Protein AF-A0AA49III0-F1 (afdb_monomer_lite)

Sequence (365 aa):
MRKRSGMINEKEWKKSFKNINGRLPNENEYREAISNGLLREPNQPNSDKKTIIIVGAILGGLLVVIIAILLTIFFYPKPAEPQSSFNSNSTQSSISSIETDSKKDSLFTWSNLNLNEQIALIAQAYAGLNPQTTILSADKISMTANGNKGVNDGFIQWYDQNHKLHKLNVLISDENVNYDYLSSAGQAEKKSTKISKMISNYYETDSMKEETETVTSKMVTPADLLTSDPIGFVQNNIVGKGFIRQIKSYDGMNPDRAMKNGGPQNLIHDGVEYYYFTDNNSVKLTGLGTYVSSAKHSYRITDRSITIDGVGYQKTTLAEIPYKIENGEVFFEDESINYEAHTYIYSFREDSKAKDYIDSKKESN

Foldseek 3Di:
DDDPDDQDEPVVVQVVCCVVVVDGDDPVSVVVCVVVVNYDDDDDDDPPPVVVVVVVVVVVVVVVVVVVVVCCVVVDDDDDDDDPDDDDDDDDDDDDDDDDDLVVVLVVVLVPDDLLLNVLLLQVVVCVVPVPDCLQVFLAKEWDAPPPCRQQWTWIWGAHPLLAIFIWTWHHDDQKIWIFGQPPVRDTDIDIDGSSVSCVVQPVDPVSVVSSVVSSVRYDYPLCRLVVRLQSNVLVVQAQFKKKKAWCDKQNHGPVVCCVVPHDVCRGQARIKMWHRHHSFWIWMWGHDQPIAIEIWGWGDDQFWIWTWDDDPDTDTPDTWGWDADPSDIDTDWDWDQDPNMITTMDMDTDRCSVVVNVSGHHDD

Secondary structure (DSSP, 8-state):
----PPPPPHHHHHHHHHHHHSS---HHHHHHHHHTTSSPPPPPP--HHHHHHHHHHHHHHHHHHHHHHHHHHHHSPPPPP--------------------HHHHHHHHHHHS-HHHHHHHHHHHHHHH-TT--GGG-S-EEEEESTT-GGGEEEEEEE-TTSPEEEEEEEEETTEEEEEEE-TTS-EEEEEEEHHHHHHHHTSSHHHHHHHHHHHTTB--HHHHHHH-HHHHHHHHHTT-EEEEEEEEETTB-HHHHHHTTS-TTHHHHTEEEEEE-SSSEEEEEESSTTPPBEEEEEEE-SSEEEEEPSSSS--EEEEEEEEEETTEEEEPPEEEEETTEEEEEEEEE-TTHHHHHHTSPBP-

Radius of gyration: 31.74 Å; chains: 1; bounding box: 76×72×80 Å

pLDDT: mean 80.47, std 19.12, range [26.67, 98.25]

Structure (mmCIF, N/CA/C/O backbone):
data_AF-A0AA49III0-F1
#
_entry.id   AF-A0AA49III0-F1
#
loop_
_atom_site.group_PDB
_atom_site.id
_atom_site.type_symbol
_atom_site.label_atom_id
_atom_site.label_alt_id
_atom_site.label_comp_id
_atom_site.label_asym_id
_atom_site.label_entity_id
_atom_site.label_seq_id
_atom_site.pdbx_PDB_ins_code
_atom_site.Cartn_x
_atom_site.Cartn_y
_atom_site.Cartn_z
_atom_site.occupancy
_atom_site.B_iso_or_equiv
_atom_site.auth_seq_id
_atom_site.auth_comp_id
_atom_site.auth_asym_id
_atom_site.auth_atom_id
_atom_site.pdbx_PDB_model_num
ATOM 1 N N . MET A 1 1 ? 39.597 -32.958 -37.156 1.00 33.94 1 MET A N 1
ATOM 2 C CA . MET A 1 1 ? 38.531 -33.821 -37.718 1.00 33.94 1 MET A CA 1
ATOM 3 C C . MET A 1 1 ? 37.721 -34.439 -36.580 1.00 33.94 1 MET A C 1
ATOM 5 O O . MET A 1 1 ? 38.175 -35.402 -35.979 1.00 33.94 1 MET A O 1
ATOM 9 N N . ARG A 1 2 ? 36.550 -33.882 -36.240 1.00 32.91 2 ARG A N 1
ATOM 10 C CA . ARG A 1 2 ? 35.565 -34.552 -35.370 1.00 32.91 2 ARG A CA 1
ATOM 11 C C . ARG A 1 2 ? 34.513 -35.196 -36.275 1.00 32.91 2 ARG A C 1
ATOM 13 O O . ARG A 1 2 ? 33.913 -34.503 -37.093 1.00 32.91 2 ARG A O 1
ATOM 20 N N . LYS A 1 3 ? 34.363 -36.522 -36.180 1.00 34.47 3 LYS A N 1
ATOM 21 C CA . LYS A 1 3 ? 33.364 -37.315 -36.914 1.00 34.47 3 LYS A CA 1
ATOM 22 C C . LYS A 1 3 ? 31.969 -36.722 -36.672 1.00 34.47 3 LYS A C 1
ATOM 24 O O . LYS A 1 3 ? 31.551 -36.619 -35.524 1.00 34.47 3 LYS A O 1
ATOM 29 N N . ARG A 1 4 ? 31.246 -36.372 -37.743 1.00 40.50 4 ARG A N 1
ATOM 30 C CA . ARG A 1 4 ? 29.786 -36.204 -37.692 1.00 40.50 4 ARG A CA 1
ATOM 31 C C . ARG A 1 4 ? 29.199 -37.576 -37.363 1.00 40.50 4 ARG A C 1
ATOM 33 O O . ARG A 1 4 ? 29.227 -38.462 -38.212 1.00 40.50 4 ARG A O 1
ATOM 40 N N . SER A 1 5 ? 28.756 -37.768 -36.123 1.00 50.03 5 SER A N 1
ATOM 41 C CA . SER A 1 5 ? 27.952 -38.935 -35.764 1.00 50.03 5 SER A CA 1
ATOM 42 C C . SER A 1 5 ? 26.628 -38.825 -36.517 1.00 50.03 5 SER A C 1
ATOM 44 O O . SER A 1 5 ? 25.985 -37.776 -36.474 1.00 50.03 5 SER A O 1
ATOM 46 N N . GLY A 1 6 ? 26.271 -39.850 -37.290 1.00 52.97 6 GLY A N 1
ATOM 47 C CA . GLY A 1 6 ? 25.013 -39.873 -38.032 1.00 52.97 6 GLY A CA 1
ATOM 48 C C . GLY A 1 6 ? 23.833 -39.850 -37.064 1.00 52.97 6 GLY A C 1
ATOM 49 O O . GLY A 1 6 ? 23.833 -40.599 -36.091 1.00 52.97 6 GLY A O 1
ATOM 50 N N . MET A 1 7 ? 22.847 -38.987 -37.320 1.00 61.69 7 MET A N 1
ATOM 51 C CA . MET A 1 7 ? 21.564 -38.999 -36.606 1.00 61.69 7 MET A CA 1
ATOM 52 C C . MET A 1 7 ? 20.927 -40.387 -36.739 1.00 61.69 7 MET A C 1
ATOM 54 O O . MET A 1 7 ? 20.757 -40.876 -37.857 1.00 61.69 7 MET A O 1
ATOM 58 N N . ILE A 1 8 ? 20.576 -41.008 -35.613 1.00 70.62 8 ILE A N 1
ATOM 59 C CA . ILE A 1 8 ? 19.944 -42.334 -35.568 1.00 70.62 8 ILE A CA 1
ATOM 60 C C . ILE A 1 8 ? 18.437 -42.142 -35.368 1.00 70.62 8 ILE A C 1
ATOM 62 O O . ILE A 1 8 ? 17.997 -41.192 -34.723 1.00 70.62 8 ILE A O 1
ATOM 66 N N . ASN A 1 9 ? 17.618 -43.032 -35.929 1.00 77.75 9 ASN A N 1
ATOM 67 C CA . ASN A 1 9 ? 16.178 -43.020 -35.686 1.00 77.75 9 ASN A CA 1
ATOM 68 C C . ASN A 1 9 ? 15.881 -43.307 -34.199 1.00 77.75 9 ASN A C 1
ATOM 70 O O . ASN A 1 9 ? 16.468 -44.216 -33.615 1.00 77.75 9 ASN A O 1
ATOM 74 N N . GLU A 1 10 ? 14.925 -42.595 -33.595 1.00 78.25 10 GLU A N 1
ATOM 75 C CA . GLU A 1 10 ? 14.509 -42.769 -32.193 1.00 78.25 10 GLU A CA 1
ATOM 76 C C . GLU A 1 10 ? 14.269 -44.238 -31.801 1.00 78.25 10 GLU A C 1
ATOM 78 O O . GLU A 1 10 ? 14.705 -44.697 -30.742 1.00 78.25 10 GLU A O 1
ATOM 83 N N . LYS A 1 11 ? 13.617 -45.009 -32.678 1.00 80.62 11 LYS A N 1
ATOM 84 C CA . LYS A 1 11 ? 13.309 -46.425 -32.446 1.00 80.62 11 LYS A CA 1
ATOM 85 C C . LYS A 1 11 ? 14.568 -47.292 -32.429 1.00 80.62 11 LYS A C 1
ATOM 87 O O . LYS A 1 11 ? 14.664 -48.227 -31.633 1.00 80.62 11 LYS A O 1
ATOM 92 N N . GLU A 1 12 ? 15.533 -46.984 -33.289 1.00 80.19 12 GLU A N 1
ATOM 93 C CA . GLU A 1 12 ? 16.820 -47.682 -33.351 1.00 80.19 12 GLU A CA 1
ATOM 94 C C . GLU A 1 12 ? 17.706 -47.308 -32.165 1.00 80.19 12 GLU A C 1
ATOM 96 O O . GLU A 1 12 ? 18.301 -48.187 -31.543 1.00 80.19 12 GLU A O 1
ATOM 101 N N . TRP A 1 13 ? 17.720 -46.031 -31.781 1.00 85.31 13 TRP A N 1
ATOM 102 C CA . TRP A 1 13 ? 18.442 -45.561 -30.605 1.00 85.31 13 TRP A CA 1
ATOM 103 C C . TRP A 1 13 ? 17.905 -46.200 -29.319 1.00 85.31 13 TRP A C 1
ATOM 105 O O . TRP A 1 13 ? 18.687 -46.754 -28.550 1.00 85.31 13 TRP A O 1
ATOM 115 N N . LYS A 1 14 ? 16.578 -46.247 -29.121 1.00 83.12 14 LYS A N 1
ATOM 116 C CA . LYS A 1 14 ? 15.953 -46.923 -27.964 1.00 83.12 14 LYS A CA 1
ATOM 117 C C . LYS A 1 14 ? 16.289 -48.416 -27.909 1.00 83.12 14 LYS A C 1
ATOM 119 O O . LYS A 1 14 ? 16.507 -48.959 -26.824 1.00 83.12 14 LYS A O 1
ATOM 124 N N . LYS A 1 15 ? 16.355 -49.088 -29.064 1.00 84.50 15 LYS A N 1
ATOM 125 C CA . LYS A 1 15 ? 16.730 -50.508 -29.154 1.00 84.50 15 LYS A CA 1
ATOM 126 C C . LYS A 1 15 ? 18.202 -50.727 -28.788 1.00 84.50 15 LYS A C 1
ATOM 128 O O . LYS A 1 15 ? 18.495 -51.615 -27.991 1.00 84.50 15 LYS A O 1
ATOM 133 N N . SER A 1 16 ? 19.104 -49.898 -29.311 1.00 81.44 16 SER A N 1
ATOM 134 C CA . SER A 1 16 ? 20.534 -49.936 -28.980 1.00 81.44 16 SER A CA 1
ATOM 135 C C . SER A 1 16 ? 20.789 -49.614 -27.508 1.00 81.44 16 SER A C 1
ATOM 137 O O . SER A 1 16 ? 21.527 -50.336 -26.843 1.00 81.44 16 SER A O 1
ATOM 139 N N . PHE A 1 17 ? 20.109 -48.600 -26.965 1.00 85.94 17 PHE A N 1
ATOM 140 C CA . PHE A 1 17 ? 20.186 -48.238 -25.552 1.00 85.94 17 PHE A CA 1
ATOM 141 C C . PHE A 1 17 ? 19.761 -49.406 -24.654 1.00 85.94 17 PHE A C 1
ATOM 143 O O . PHE A 1 17 ? 20.459 -49.731 -23.697 1.00 85.94 17 PHE A O 1
ATOM 150 N N . LYS A 1 18 ? 18.662 -50.094 -24.996 1.00 85.06 18 LYS A N 1
ATOM 151 C CA . LYS A 1 18 ? 18.199 -51.274 -24.254 1.00 85.06 18 LYS A CA 1
ATOM 152 C C . LYS A 1 18 ? 19.171 -52.449 -24.337 1.00 85.06 18 LYS A C 1
ATOM 154 O O . LYS A 1 18 ? 19.364 -53.126 -23.333 1.00 85.06 18 LYS A O 1
ATOM 159 N N . ASN A 1 19 ? 19.789 -52.684 -25.494 1.00 85.62 19 ASN A N 1
ATOM 160 C CA . ASN A 1 19 ? 20.785 -53.747 -25.644 1.00 85.62 19 ASN A CA 1
ATOM 161 C C . ASN A 1 19 ? 22.039 -53.507 -24.793 1.00 85.62 19 ASN A C 1
ATOM 163 O O . ASN A 1 19 ? 22.615 -54.468 -24.298 1.00 85.62 19 ASN A O 1
ATOM 167 N N . ILE A 1 20 ? 22.455 -52.249 -24.625 1.00 82.06 20 ILE A N 1
ATOM 168 C CA . ILE A 1 20 ? 23.656 -51.898 -23.853 1.00 82.06 20 ILE A CA 1
ATOM 169 C C . ILE A 1 20 ? 23.346 -51.839 -22.353 1.00 82.06 20 ILE A C 1
ATOM 171 O O . ILE A 1 20 ? 24.095 -52.374 -21.545 1.00 82.06 20 ILE A O 1
ATOM 175 N N . ASN A 1 21 ? 22.231 -51.208 -21.980 1.00 80.62 21 ASN A N 1
ATOM 176 C CA . ASN A 1 21 ? 21.935 -50.859 -20.589 1.00 80.62 21 ASN A CA 1
ATOM 177 C C . ASN A 1 21 ? 20.914 -51.793 -19.916 1.00 80.62 21 ASN A C 1
ATOM 179 O O . ASN A 1 21 ? 20.549 -51.571 -18.765 1.00 80.62 21 ASN A O 1
ATOM 183 N N . GLY A 1 22 ? 20.379 -52.791 -20.628 1.00 81.06 22 GLY A N 1
ATOM 184 C CA . GLY A 1 22 ? 19.381 -53.739 -20.110 1.00 81.06 22 GLY A CA 1
ATOM 185 C C . GLY A 1 22 ? 17.997 -53.137 -19.821 1.00 81.06 22 GLY A C 1
ATOM 186 O O . GLY A 1 22 ? 17.073 -53.859 -19.449 1.00 81.06 22 GLY A O 1
ATOM 187 N N . ARG A 1 23 ? 17.818 -51.826 -20.021 1.00 88.69 23 ARG A N 1
ATOM 188 C CA . ARG A 1 23 ? 16.580 -51.086 -19.743 1.00 88.69 23 ARG A CA 1
ATOM 189 C C . ARG A 1 23 ? 16.281 -50.044 -20.811 1.00 88.69 23 ARG A C 1
ATOM 191 O O . ARG A 1 23 ? 17.149 -49.662 -21.590 1.00 88.69 23 ARG A O 1
ATOM 198 N N . LEU A 1 24 ? 15.040 -49.566 -20.832 1.00 82.94 24 LEU A N 1
ATOM 199 C CA . LEU A 1 24 ? 14.670 -48.422 -21.660 1.00 82.94 24 LEU A CA 1
ATOM 200 C C . LEU A 1 24 ? 15.283 -47.120 -21.094 1.00 82.94 24 LEU A C 1
ATOM 202 O O . LEU A 1 24 ? 15.483 -47.022 -19.876 1.00 82.94 24 LEU A O 1
ATOM 206 N N . PRO A 1 25 ? 15.602 -46.143 -21.962 1.00 81.31 25 PRO A N 1
ATOM 207 C CA . PRO A 1 25 ? 16.090 -44.833 -21.540 1.00 81.31 25 PRO A CA 1
ATOM 208 C C . PRO A 1 25 ? 14.992 -44.041 -20.821 1.00 81.31 25 PRO A C 1
ATOM 210 O O . PRO A 1 25 ? 13.812 -44.166 -21.161 1.00 81.31 25 PRO A O 1
ATOM 213 N N . ASN A 1 26 ? 15.383 -43.234 -19.836 1.00 83.75 26 ASN A N 1
ATOM 214 C CA . ASN A 1 26 ? 14.493 -42.304 -19.142 1.00 83.75 26 ASN A CA 1
ATOM 215 C C . ASN A 1 26 ? 14.435 -40.932 -19.849 1.00 83.75 26 ASN A C 1
ATOM 217 O O . ASN A 1 26 ? 15.149 -40.678 -20.817 1.00 83.75 26 ASN A O 1
ATOM 221 N N . GLU A 1 27 ? 13.569 -40.045 -19.359 1.00 76.62 27 GLU A N 1
ATOM 222 C CA . GLU A 1 27 ? 13.317 -38.724 -19.954 1.00 76.62 27 GLU A CA 1
ATOM 223 C C . GLU A 1 27 ? 14.567 -37.823 -19.985 1.00 76.62 27 GLU A C 1
ATOM 225 O O . GLU A 1 27 ? 14.785 -37.094 -20.952 1.00 76.62 27 GLU A O 1
ATOM 230 N N . ASN A 1 28 ? 15.430 -37.904 -18.969 1.00 76.50 28 ASN A N 1
ATOM 231 C CA . ASN A 1 28 ? 16.656 -37.105 -18.912 1.00 76.50 28 ASN A CA 1
ATOM 232 C C . ASN A 1 28 ? 17.689 -37.601 -19.934 1.00 76.50 28 ASN A C 1
ATOM 234 O O . ASN A 1 28 ? 18.278 -36.798 -20.650 1.00 76.50 28 ASN A O 1
ATOM 238 N N . GLU A 1 29 ? 17.839 -38.919 -20.070 1.00 81.88 29 GLU A N 1
ATOM 239 C CA . GLU A 1 29 ? 18.719 -39.554 -21.064 1.00 81.88 29 GLU A CA 1
ATOM 240 C C . GLU A 1 29 ? 18.238 -39.297 -22.498 1.00 81.88 29 GLU A C 1
ATOM 242 O O . GLU A 1 29 ? 19.036 -39.180 -23.428 1.00 81.88 29 GLU A O 1
ATOM 247 N N . TYR A 1 30 ? 16.922 -39.171 -22.681 1.00 76.25 30 TYR A N 1
ATOM 248 C CA . TYR A 1 30 ? 16.319 -38.781 -23.950 1.00 76.25 30 TYR A CA 1
ATOM 249 C C . TYR A 1 30 ? 16.647 -37.326 -24.317 1.00 76.25 30 TYR A C 1
ATOM 251 O O . TYR A 1 30 ? 17.066 -37.044 -25.441 1.00 76.25 30 TYR A O 1
ATOM 259 N N . ARG A 1 31 ? 16.524 -36.403 -23.356 1.00 75.44 31 ARG A N 1
ATOM 260 C CA . ARG A 1 31 ? 16.863 -34.980 -23.536 1.00 75.44 31 ARG A CA 1
ATOM 261 C C . ARG A 1 31 ? 18.348 -34.767 -23.785 1.00 75.44 31 ARG A C 1
ATOM 263 O O . ARG A 1 31 ? 18.716 -33.978 -24.651 1.00 75.44 31 ARG A O 1
ATOM 270 N N . GLU A 1 32 ? 19.196 -35.513 -23.089 1.00 78.44 32 GLU A N 1
ATOM 271 C CA . GLU A 1 32 ? 20.640 -35.492 -23.304 1.00 78.44 32 GLU A CA 1
ATOM 272 C C . GLU A 1 32 ? 21.005 -35.994 -24.712 1.00 78.44 32 GLU A C 1
ATOM 274 O O . GLU A 1 32 ? 21.844 -35.398 -25.388 1.00 78.44 32 GLU A O 1
ATOM 279 N N . ALA A 1 33 ? 20.320 -37.025 -25.218 1.00 77.69 33 ALA A N 1
ATOM 280 C CA . ALA A 1 33 ? 20.516 -37.509 -26.584 1.00 77.69 33 ALA A CA 1
ATOM 281 C C . ALA A 1 33 ? 20.090 -36.487 -27.656 1.00 77.69 33 ALA A C 1
ATOM 283 O O . ALA A 1 33 ? 20.753 -36.379 -28.690 1.00 77.69 33 ALA A O 1
ATOM 284 N N . ILE A 1 34 ? 19.034 -35.705 -27.411 1.00 75.19 34 ILE A N 1
ATOM 285 C CA . ILE A 1 34 ? 18.638 -34.590 -28.286 1.00 75.19 34 ILE A CA 1
ATOM 286 C C . ILE A 1 34 ? 19.679 -33.460 -28.220 1.00 75.19 34 ILE A C 1
ATOM 288 O O . ILE A 1 34 ? 20.156 -33.012 -29.261 1.00 75.19 34 ILE A O 1
ATOM 292 N N . SER A 1 35 ? 20.108 -33.059 -27.017 1.00 75.00 35 SER A N 1
ATOM 293 C CA . SER A 1 35 ? 21.123 -32.009 -26.815 1.00 75.00 35 SER A CA 1
ATOM 294 C C . SER A 1 35 ? 22.470 -32.351 -27.459 1.00 75.00 35 SER A C 1
ATOM 296 O O . SER A 1 35 ? 23.163 -31.472 -27.967 1.00 75.00 35 SER A O 1
ATOM 298 N N . ASN A 1 36 ? 22.837 -33.634 -27.470 1.00 75.81 36 ASN A N 1
ATOM 299 C CA . ASN A 1 36 ? 24.063 -34.127 -28.095 1.00 75.81 36 ASN A CA 1
ATOM 300 C C . ASN A 1 36 ? 23.924 -34.359 -29.613 1.00 75.81 36 ASN A C 1
ATOM 302 O O . ASN A 1 36 ? 24.860 -34.845 -30.251 1.00 75.81 36 ASN A O 1
ATOM 306 N N . GLY A 1 37 ? 22.769 -34.030 -30.204 1.00 73.69 37 GLY A N 1
ATOM 307 C CA . GLY A 1 37 ? 22.505 -34.161 -31.638 1.00 73.69 37 GLY A CA 1
ATOM 308 C C . GLY A 1 37 ? 22.371 -35.605 -32.130 1.00 73.69 37 GLY A C 1
ATOM 309 O O . GLY A 1 37 ? 22.506 -35.856 -33.329 1.00 73.69 37 GLY A O 1
ATOM 310 N N . LEU A 1 38 ? 22.129 -36.563 -31.227 1.00 77.50 38 LEU A N 1
ATOM 311 C CA . LEU A 1 38 ? 21.938 -37.980 -31.564 1.00 77.50 38 LEU A CA 1
ATOM 312 C C . LEU A 1 38 ? 20.519 -38.261 -32.088 1.00 77.50 38 LEU A C 1
ATOM 314 O O . LEU A 1 38 ? 20.348 -39.180 -32.891 1.00 77.50 38 LEU A O 1
ATOM 318 N N . LEU A 1 39 ? 19.529 -37.464 -31.662 1.00 73.00 39 LEU A N 1
ATOM 319 C CA . LEU A 1 39 ? 18.105 -37.573 -32.007 1.00 73.00 39 LEU A CA 1
ATOM 320 C C . LEU A 1 39 ? 17.523 -36.223 -32.461 1.00 73.00 39 LEU A C 1
ATOM 322 O O . LEU A 1 39 ? 18.040 -35.169 -32.102 1.00 73.00 39 LEU A O 1
ATOM 326 N N . ARG A 1 40 ? 16.425 -36.255 -33.230 1.00 67.69 40 ARG A N 1
ATOM 327 C CA . ARG A 1 40 ? 15.616 -35.067 -33.570 1.00 67.69 40 ARG A CA 1
ATOM 328 C C . ARG A 1 40 ? 14.422 -34.943 -32.625 1.00 67.69 40 ARG A C 1
ATOM 330 O O . ARG A 1 40 ? 13.874 -35.962 -32.209 1.00 67.69 40 ARG A O 1
ATOM 337 N N . GLU A 1 41 ? 13.990 -33.714 -32.347 1.00 56.88 41 GLU A N 1
ATOM 338 C CA . GLU A 1 41 ? 12.727 -33.471 -31.643 1.00 56.88 41 GLU A CA 1
ATOM 339 C C . GLU A 1 41 ? 11.545 -34.062 -32.435 1.00 56.88 41 GLU A C 1
ATOM 341 O O . GLU A 1 41 ? 11.494 -33.921 -33.664 1.00 56.88 41 GLU A O 1
ATOM 346 N N . PRO A 1 42 ? 10.603 -34.761 -31.774 1.00 53.75 42 PRO A N 1
ATOM 347 C CA . PRO A 1 42 ? 9.434 -35.297 -32.452 1.00 53.75 42 PRO A CA 1
ATOM 348 C C . PRO A 1 42 ? 8.506 -34.162 -32.901 1.00 53.75 42 PRO A C 1
ATOM 350 O O . PRO A 1 42 ? 8.112 -33.312 -32.105 1.00 53.75 42 PRO A O 1
ATOM 353 N N . ASN A 1 43 ? 8.105 -34.187 -34.176 1.00 43.38 43 ASN A N 1
ATOM 354 C CA . ASN A 1 43 ? 7.048 -33.320 -34.695 1.00 43.38 43 ASN A CA 1
ATOM 355 C C . ASN A 1 43 ? 5.741 -33.588 -33.928 1.00 43.38 43 ASN A C 1
ATOM 357 O O . ASN A 1 43 ? 5.238 -34.713 -33.910 1.00 43.38 43 ASN A O 1
ATOM 361 N N . GLN A 1 44 ? 5.203 -32.551 -33.294 1.00 38.59 44 GLN A N 1
ATOM 362 C CA . GLN A 1 44 ? 4.017 -32.601 -32.442 1.00 38.59 44 GLN A CA 1
ATOM 363 C C . GLN A 1 44 ? 2.753 -32.931 -33.275 1.00 38.59 44 GLN A C 1
ATOM 365 O O . GLN A 1 44 ? 2.471 -32.220 -34.241 1.00 38.59 44 GLN A O 1
ATOM 370 N N . PRO A 1 45 ? 1.976 -33.989 -32.958 1.00 34.09 45 PRO A N 1
ATOM 371 C CA . PRO A 1 45 ? 0.742 -34.302 -33.678 1.00 34.09 45 PRO A CA 1
ATOM 372 C C . PRO A 1 45 ? -0.465 -33.521 -33.120 1.00 34.09 45 PRO A C 1
ATOM 374 O O . PRO A 1 45 ? -0.633 -33.413 -31.905 1.00 34.09 45 PRO A O 1
ATOM 377 N N . ASN A 1 46 ? -1.306 -33.013 -34.033 1.00 38.94 46 ASN A N 1
ATOM 378 C CA . ASN A 1 46 ? -2.516 -32.199 -33.813 1.00 38.94 46 ASN A CA 1
ATOM 379 C C . ASN A 1 46 ? -3.364 -32.597 -32.587 1.00 38.94 46 ASN A C 1
ATOM 381 O O . ASN A 1 46 ? -3.848 -33.726 -32.474 1.00 38.94 46 ASN A O 1
ATOM 385 N N . SER A 1 47 ? -3.611 -31.618 -31.713 1.00 41.69 47 SER A N 1
ATOM 386 C CA . SER A 1 47 ? -4.285 -31.726 -30.412 1.00 41.69 47 SER A CA 1
ATOM 387 C C . SER A 1 47 ? -5.799 -31.451 -30.441 1.00 41.69 47 SER A C 1
ATOM 389 O O . SER A 1 47 ? -6.419 -31.307 -29.387 1.00 41.69 47 SER A O 1
ATOM 391 N N . ASP A 1 48 ? -6.440 -31.433 -31.610 1.00 45.97 48 ASP A N 1
ATOM 392 C CA . ASP A 1 48 ? -7.798 -30.880 -31.723 1.00 45.97 48 ASP A CA 1
ATOM 393 C C . ASP A 1 48 ? -8.904 -31.741 -31.085 1.00 45.97 48 ASP A C 1
ATOM 395 O O . ASP A 1 48 ? -9.901 -31.211 -30.605 1.00 45.97 48 ASP A O 1
ATOM 399 N N . LYS A 1 49 ? -8.759 -33.070 -30.985 1.00 42.09 49 LYS A N 1
ATOM 400 C CA . LYS A 1 49 ? -9.870 -33.927 -30.507 1.00 42.09 49 LYS A CA 1
ATOM 401 C C . LYS A 1 49 ? -9.988 -34.069 -28.983 1.00 42.09 49 LYS A C 1
ATOM 403 O O . LYS A 1 49 ? -11.086 -34.322 -28.497 1.00 42.09 49 LYS A O 1
ATOM 408 N N . LYS A 1 50 ? -8.904 -33.900 -28.212 1.00 39.94 50 LYS A N 1
ATOM 409 C CA . LYS A 1 50 ? -8.961 -33.958 -26.731 1.00 39.94 50 LYS A CA 1
ATOM 410 C C . LYS A 1 50 ? -9.340 -32.611 -26.109 1.00 39.94 50 LYS A C 1
ATOM 412 O O . LYS A 1 50 ? -10.045 -32.593 -25.104 1.00 39.94 50 LYS A O 1
ATOM 417 N N . THR A 1 51 ? -8.953 -31.503 -26.738 1.00 42.28 51 THR A N 1
ATOM 418 C CA . THR A 1 51 ? -9.281 -30.145 -26.279 1.00 42.28 51 THR A CA 1
ATOM 419 C C . THR A 1 51 ? -10.782 -29.858 -26.383 1.00 42.28 51 THR A C 1
ATOM 421 O O . THR A 1 51 ? -11.353 -29.291 -25.459 1.00 42.28 51 THR A O 1
ATOM 424 N N . ILE A 1 52 ? -11.463 -30.345 -27.430 1.00 46.50 52 ILE A N 1
ATOM 425 C CA . ILE A 1 52 ? -12.915 -30.140 -27.607 1.00 46.50 52 ILE A CA 1
ATOM 426 C C . ILE A 1 52 ? -13.740 -30.837 -26.505 1.00 46.50 52 ILE A C 1
ATOM 428 O O . ILE A 1 52 ? -14.725 -30.276 -26.029 1.00 46.50 52 ILE A O 1
ATOM 432 N N . ILE A 1 53 ? -13.321 -32.018 -26.035 1.00 46.22 53 ILE A N 1
ATOM 433 C CA . ILE A 1 53 ? -14.035 -32.754 -24.973 1.00 46.22 53 ILE A CA 1
ATOM 434 C C . ILE A 1 53 ? -13.847 -32.075 -23.605 1.00 46.22 53 ILE A C 1
ATOM 436 O O . ILE A 1 53 ? -14.796 -31.975 -22.829 1.00 46.22 53 ILE A O 1
ATOM 440 N N . ILE A 1 54 ? -12.646 -31.561 -23.319 1.00 50.38 54 ILE A N 1
ATOM 441 C CA . ILE A 1 54 ? -12.343 -30.877 -22.051 1.00 50.38 54 ILE A CA 1
ATOM 442 C C . ILE A 1 54 ? -13.026 -29.502 -21.994 1.00 50.38 54 ILE A C 1
ATOM 444 O O . ILE A 1 54 ? -13.632 -29.162 -20.980 1.00 50.38 54 ILE A O 1
ATOM 448 N N . VAL A 1 55 ? -13.013 -28.738 -23.091 1.00 49.69 55 VAL A N 1
ATOM 449 C CA . VAL A 1 55 ? -13.692 -27.433 -23.171 1.00 49.69 55 VAL A CA 1
ATOM 450 C C . VAL A 1 55 ? -15.217 -27.591 -23.079 1.00 49.69 55 VAL A C 1
ATOM 452 O O . VAL A 1 55 ? -15.867 -26.802 -22.395 1.00 49.69 55 VAL A O 1
ATOM 455 N N . GLY A 1 56 ? -15.790 -28.649 -23.667 1.00 40.31 56 GLY A N 1
ATOM 456 C CA . GLY A 1 56 ? -17.221 -28.956 -23.550 1.00 40.31 56 GLY A CA 1
ATOM 457 C C . GLY A 1 56 ? -17.672 -29.291 -22.121 1.00 40.31 56 GLY A C 1
ATOM 458 O O . GLY A 1 56 ? -18.725 -28.827 -21.687 1.00 40.31 56 GLY A O 1
ATOM 459 N N . ALA A 1 57 ? -16.863 -30.035 -21.359 1.00 50.88 57 ALA A N 1
ATOM 460 C CA . ALA A 1 57 ? -17.161 -30.356 -19.960 1.00 50.88 57 ALA A CA 1
ATOM 461 C C . ALA A 1 57 ? -17.062 -29.126 -19.037 1.00 50.88 57 ALA A C 1
ATOM 463 O O . ALA A 1 57 ? -17.891 -28.958 -18.142 1.00 50.88 57 ALA A O 1
ATOM 464 N N . ILE A 1 58 ? -16.092 -28.237 -19.287 1.00 53.78 58 ILE A N 1
ATOM 465 C CA . ILE A 1 58 ? -15.923 -26.987 -18.532 1.00 53.78 58 ILE A CA 1
ATOM 466 C C . ILE A 1 58 ? -17.088 -26.025 -18.807 1.00 53.78 58 ILE A C 1
ATOM 468 O O . ILE A 1 58 ? -17.667 -25.490 -17.865 1.00 53.78 58 ILE A O 1
ATOM 472 N N . LEU A 1 59 ? -17.488 -25.854 -20.073 1.00 50.22 59 LEU A N 1
ATOM 473 C CA . LEU A 1 59 ? -18.630 -25.006 -20.443 1.00 50.22 59 LEU A CA 1
ATOM 474 C C . LEU A 1 59 ? -19.956 -25.536 -19.879 1.00 50.22 59 LEU A C 1
ATOM 476 O O . LEU A 1 59 ? -20.764 -24.750 -19.389 1.00 50.22 59 LEU A O 1
ATOM 480 N N . GLY A 1 60 ? -20.161 -26.858 -19.885 1.00 54.31 60 GLY A N 1
ATOM 481 C CA . GLY A 1 60 ? -21.342 -27.479 -19.279 1.00 54.31 60 GLY A CA 1
ATOM 482 C C . GLY A 1 60 ? -21.415 -27.271 -17.763 1.00 54.31 60 GLY A C 1
ATOM 483 O O . GLY A 1 60 ? -22.470 -26.915 -17.244 1.00 54.31 60 GLY A O 1
ATOM 484 N N . GLY A 1 61 ? -20.291 -27.425 -17.054 1.00 56.88 61 GLY A N 1
ATOM 485 C CA . GLY A 1 61 ? -20.227 -27.191 -15.607 1.00 56.88 61 GLY A CA 1
ATOM 486 C C . GLY A 1 61 ? -20.477 -25.730 -15.224 1.00 56.88 61 GLY A C 1
ATOM 487 O O . GLY A 1 61 ? -21.214 -25.452 -14.279 1.00 56.88 61 GLY A O 1
ATOM 488 N N . LEU A 1 62 ? -19.926 -24.789 -15.992 1.00 65.81 62 LEU A N 1
ATOM 489 C CA . LEU A 1 62 ? -20.067 -23.355 -15.732 1.00 65.81 62 LEU A CA 1
ATOM 490 C C . LEU A 1 62 ? -21.510 -22.872 -15.968 1.00 65.81 62 LEU A C 1
ATOM 492 O O . LEU A 1 62 ? -22.018 -22.050 -15.207 1.00 65.81 62 LEU A O 1
ATOM 496 N N . LEU A 1 63 ? -22.214 -23.461 -16.942 1.00 70.31 63 LEU A N 1
ATOM 497 C CA . LEU A 1 63 ? -23.632 -23.185 -17.189 1.00 70.31 63 LEU A CA 1
ATOM 498 C C . LEU A 1 63 ? -24.521 -23.592 -15.998 1.00 70.31 63 LEU A C 1
ATOM 500 O O . LEU A 1 63 ? -25.423 -22.847 -15.622 1.00 70.31 63 LEU A O 1
ATOM 504 N N . VAL A 1 64 ? -24.248 -24.741 -15.369 1.00 69.38 64 VAL A N 1
ATOM 505 C CA . VAL A 1 64 ? -25.011 -25.221 -14.200 1.00 69.38 64 VAL A CA 1
ATOM 506 C C . VAL A 1 64 ? -24.825 -24.294 -12.996 1.00 69.38 64 VAL A C 1
ATOM 508 O O . VAL A 1 64 ? -25.791 -24.001 -12.291 1.00 69.38 64 VAL A O 1
ATOM 511 N N . VAL A 1 65 ? -23.613 -23.771 -12.791 1.00 70.25 65 VAL A N 1
ATOM 512 C CA . VAL A 1 65 ? -23.323 -22.807 -11.715 1.00 70.25 65 VAL A CA 1
ATOM 513 C C . VAL A 1 65 ? -24.045 -21.477 -11.952 1.00 70.25 65 VAL A C 1
ATOM 515 O O . VAL A 1 65 ? -24.646 -20.939 -11.024 1.00 70.25 65 VAL A O 1
ATOM 518 N N . ILE A 1 66 ? -24.061 -20.972 -13.190 1.00 74.56 66 ILE A N 1
ATOM 519 C CA . ILE A 1 66 ? -24.786 -19.739 -13.538 1.00 74.56 66 ILE A CA 1
ATOM 520 C C . ILE A 1 66 ? -26.294 -19.905 -13.312 1.00 74.56 66 ILE A C 1
ATOM 522 O O . ILE A 1 66 ? -26.925 -19.019 -12.739 1.00 74.56 66 ILE A O 1
ATOM 526 N N . ILE A 1 67 ? -26.876 -21.043 -13.705 1.00 73.00 67 ILE A N 1
ATOM 527 C CA . ILE A 1 67 ? -28.303 -21.319 -13.481 1.00 73.00 67 ILE A CA 1
ATOM 528 C C . ILE A 1 67 ? -28.616 -21.377 -11.979 1.00 73.00 67 ILE A C 1
ATOM 530 O O . ILE A 1 67 ? -29.617 -20.809 -11.552 1.00 73.00 67 ILE A O 1
ATOM 534 N N . ALA A 1 68 ? -27.755 -21.991 -11.162 1.00 67.88 68 ALA A N 1
ATOM 535 C CA . ALA A 1 68 ? -27.940 -22.032 -9.711 1.00 67.88 68 ALA A CA 1
ATOM 536 C C . ALA A 1 68 ? -27.909 -20.630 -9.072 1.00 67.88 68 ALA A C 1
ATOM 538 O O . ALA A 1 68 ? -28.740 -20.338 -8.215 1.00 67.88 68 ALA A O 1
ATOM 539 N N . ILE A 1 69 ? -27.011 -19.748 -9.529 1.00 74.00 69 ILE A N 1
ATOM 540 C CA . ILE A 1 69 ? -26.937 -18.347 -9.078 1.00 74.00 69 ILE A CA 1
ATOM 541 C C . ILE A 1 69 ? -28.171 -17.552 -9.531 1.00 74.00 69 ILE A C 1
ATOM 543 O O . ILE A 1 69 ? -28.734 -16.773 -8.769 1.00 74.00 69 ILE A O 1
ATOM 547 N N . LEU A 1 70 ? -28.637 -17.746 -10.765 1.00 69.56 70 LEU A N 1
ATOM 548 C CA . LEU A 1 70 ? -29.837 -17.057 -11.246 1.00 69.56 70 LEU A CA 1
ATOM 549 C C . LEU A 1 70 ? -31.095 -17.523 -10.504 1.00 69.56 70 LEU A C 1
ATOM 551 O O . LEU A 1 70 ? -31.952 -16.699 -10.192 1.00 69.56 70 LEU A O 1
ATOM 555 N N . LEU A 1 71 ? -31.192 -18.811 -10.166 1.00 68.31 71 LEU A N 1
ATOM 556 C CA . LEU A 1 71 ? -32.294 -19.337 -9.361 1.00 68.31 71 LEU A CA 1
ATOM 557 C C . LEU A 1 71 ? -32.267 -18.795 -7.927 1.00 68.31 71 LEU A C 1
ATOM 559 O O . LEU A 1 71 ? -33.330 -18.476 -7.401 1.00 68.31 71 LEU A O 1
ATOM 563 N N . THR A 1 72 ? -31.095 -18.619 -7.306 1.00 63.91 72 THR A N 1
ATOM 564 C CA . THR A 1 72 ? -31.026 -17.972 -5.985 1.00 63.91 72 THR A CA 1
ATOM 565 C C . THR A 1 72 ? -31.408 -16.498 -6.053 1.00 63.91 72 THR A C 1
ATOM 567 O O . THR A 1 72 ? -32.104 -16.038 -5.160 1.00 63.91 72 THR A O 1
ATOM 570 N N . ILE A 1 73 ? -31.056 -15.768 -7.115 1.00 65.50 73 ILE A N 1
ATOM 571 C CA . ILE A 1 73 ? -31.455 -14.358 -7.276 1.00 65.50 73 ILE A CA 1
ATOM 572 C C . ILE A 1 73 ? -32.965 -14.211 -7.540 1.00 65.50 73 ILE A C 1
ATOM 574 O O . ILE A 1 73 ? -33.587 -13.296 -7.006 1.00 65.50 73 ILE A O 1
ATOM 578 N N . PHE A 1 74 ? -33.570 -15.093 -8.346 1.00 60.66 74 PHE A N 1
ATOM 579 C CA . PHE A 1 74 ? -34.987 -14.981 -8.721 1.00 60.66 74 PHE A CA 1
ATOM 580 C C . PHE A 1 74 ? -35.967 -15.587 -7.705 1.00 60.66 74 PHE A C 1
ATOM 582 O O . PHE A 1 74 ? -37.105 -15.125 -7.638 1.00 60.66 74 PHE A O 1
ATOM 589 N N . PHE A 1 75 ? -35.564 -16.603 -6.929 1.00 56.03 75 PHE A N 1
ATOM 590 C CA . PHE A 1 75 ? -36.461 -17.309 -6.001 1.00 56.03 75 PHE A CA 1
ATOM 591 C C . PHE A 1 75 ? -36.215 -17.017 -4.513 1.00 56.03 75 PHE A C 1
ATOM 593 O O . PHE A 1 75 ? -37.014 -17.468 -3.690 1.00 56.03 75 PHE A O 1
ATOM 600 N N . TYR A 1 76 ? -35.183 -16.247 -4.134 1.00 50.66 76 TYR A N 1
ATOM 601 C CA . TYR A 1 76 ? -35.109 -15.729 -2.763 1.00 50.66 76 TYR A CA 1
ATOM 602 C C . TYR A 1 76 ? -36.036 -14.518 -2.594 1.00 50.66 76 TYR A C 1
ATOM 604 O O . TYR A 1 76 ? -35.921 -13.545 -3.345 1.00 50.66 76 TYR A O 1
ATOM 612 N N . PRO A 1 77 ? -36.939 -14.523 -1.598 1.00 47.97 77 PRO A N 1
ATOM 613 C CA . PRO A 1 77 ? -37.761 -13.359 -1.310 1.00 47.97 77 PRO A CA 1
ATOM 614 C C . PRO A 1 77 ? -36.861 -12.201 -0.865 1.00 47.97 77 PRO A C 1
ATOM 616 O O . PRO A 1 77 ? -36.024 -12.363 0.026 1.00 47.97 77 PRO A O 1
ATOM 619 N N . LYS A 1 78 ? -37.039 -11.028 -1.489 1.00 46.28 78 LYS A N 1
ATOM 620 C CA . LYS A 1 78 ? -36.416 -9.769 -1.053 1.00 46.28 78 LYS A CA 1
ATOM 621 C C . LYS A 1 78 ? -36.664 -9.582 0.452 1.00 46.28 78 LYS A C 1
ATOM 623 O O . LYS A 1 78 ? -37.832 -9.541 0.847 1.00 46.28 78 LYS A O 1
ATOM 628 N N . PRO A 1 79 ? -35.624 -9.425 1.288 1.00 43.78 79 PRO A N 1
ATOM 629 C CA . PRO A 1 79 ? -35.820 -8.924 2.638 1.00 43.78 79 PRO A CA 1
ATOM 630 C C . PRO A 1 79 ? -36.369 -7.497 2.543 1.00 43.78 79 PRO A C 1
ATOM 632 O O . PRO A 1 79 ? -35.890 -6.700 1.734 1.00 43.78 79 PRO A O 1
ATOM 635 N N . ALA A 1 80 ? -37.391 -7.192 3.339 1.00 39.38 80 ALA A N 1
ATOM 636 C CA . ALA A 1 80 ? -37.913 -5.839 3.469 1.00 39.38 80 ALA A CA 1
ATOM 637 C C . ALA A 1 80 ? -36.795 -4.898 3.951 1.00 39.38 80 ALA A C 1
ATOM 639 O O . ALA A 1 80 ? -36.092 -5.216 4.911 1.00 39.38 80 ALA A O 1
ATOM 640 N N . GLU A 1 81 ? -36.623 -3.765 3.271 1.00 40.28 81 GLU A N 1
ATOM 641 C CA . GLU A 1 81 ? -35.679 -2.721 3.669 1.00 40.28 81 GLU A CA 1
ATOM 642 C C . GLU A 1 81 ? -36.081 -2.101 5.015 1.00 40.28 81 GLU A C 1
ATOM 644 O O . GLU A 1 81 ? -37.239 -1.717 5.192 1.00 40.28 81 GLU A O 1
ATOM 649 N N . PRO A 1 82 ? -35.107 -1.844 5.899 1.00 36.97 82 PRO A N 1
ATOM 650 C CA . PRO A 1 82 ? -35.095 -0.612 6.655 1.00 36.97 82 PRO A CA 1
ATOM 651 C C . PRO A 1 82 ? -33.929 0.244 6.158 1.00 36.97 82 PRO A C 1
ATOM 653 O O . PRO A 1 82 ? -32.757 -0.094 6.324 1.00 36.97 82 PRO A O 1
ATOM 656 N N . GLN A 1 83 ? -34.267 1.371 5.534 1.00 40.09 83 GLN A N 1
ATOM 657 C CA . GLN A 1 83 ? -33.331 2.462 5.301 1.00 40.09 83 GLN A CA 1
ATOM 658 C C . GLN A 1 83 ? -32.819 2.974 6.656 1.00 40.09 83 GLN A C 1
ATOM 660 O O . GLN A 1 83 ? -33.591 3.525 7.436 1.00 40.09 83 GLN A O 1
ATOM 665 N N . SER A 1 84 ? -31.519 2.858 6.922 1.00 33.91 84 SER A N 1
ATOM 666 C CA . SER A 1 84 ? -30.835 3.749 7.866 1.00 33.91 84 SER A CA 1
ATOM 667 C C . SER A 1 84 ? -29.867 4.621 7.074 1.00 33.91 84 SER A C 1
ATOM 669 O O . SER A 1 84 ? -28.672 4.347 6.967 1.00 33.91 84 SER A O 1
ATOM 671 N N . SER A 1 85 ? -30.423 5.649 6.438 1.00 33.25 85 SER A N 1
ATOM 672 C CA . SER A 1 85 ? -29.661 6.767 5.896 1.00 33.25 85 SER A CA 1
ATOM 673 C C . SER A 1 85 ? -29.016 7.554 7.036 1.00 33.25 85 SER A C 1
ATOM 675 O O . SER A 1 85 ? -29.664 7.813 8.050 1.00 33.25 85 SER A O 1
ATOM 677 N N . PHE A 1 86 ? -27.764 7.965 6.827 1.00 37.16 86 PHE A N 1
ATOM 678 C CA . PHE A 1 86 ? -27.078 8.992 7.608 1.00 37.16 86 PHE A CA 1
ATOM 679 C C . PHE A 1 86 ? -28.015 10.175 7.866 1.00 37.16 86 PHE A C 1
ATOM 681 O O . PHE A 1 86 ? -28.500 10.787 6.914 1.00 37.16 86 PHE A O 1
ATOM 688 N N . ASN A 1 87 ? -28.259 10.512 9.134 1.00 34.69 87 ASN A N 1
ATOM 689 C CA . ASN A 1 87 ? -28.792 11.824 9.457 1.00 34.69 87 ASN A CA 1
ATOM 690 C C . ASN A 1 87 ? -28.254 12.352 10.787 1.00 34.69 87 ASN A C 1
ATOM 692 O O . ASN A 1 87 ? -28.327 11.700 11.826 1.00 34.69 87 ASN A O 1
ATOM 696 N N . SER A 1 88 ? -27.725 13.565 10.697 1.00 41.47 88 SER A N 1
ATOM 697 C CA . SER A 1 88 ? -27.395 14.487 11.770 1.00 41.47 88 SER A CA 1
ATOM 698 C C . SER A 1 88 ? -28.674 15.028 12.406 1.00 41.47 88 SER A C 1
ATOM 700 O O . SER A 1 88 ? -29.496 15.594 11.690 1.00 41.47 88 SER A O 1
ATOM 702 N N . ASN A 1 89 ? -28.830 14.890 13.723 1.00 27.36 89 ASN A N 1
ATOM 703 C CA . ASN A 1 89 ? -29.560 15.833 14.575 1.00 27.36 89 ASN A CA 1
ATOM 704 C C . ASN A 1 89 ? -29.272 15.532 16.049 1.00 27.36 89 ASN A C 1
ATOM 706 O O . ASN A 1 89 ? -29.258 14.380 16.476 1.00 27.36 89 ASN A O 1
ATOM 710 N N . SER A 1 90 ? -29.017 16.596 16.803 1.00 37.59 90 SER A N 1
ATOM 711 C CA . SER A 1 90 ? -28.648 16.587 18.212 1.00 37.59 90 SER A CA 1
ATOM 712 C C . SER A 1 90 ? -29.859 16.553 19.152 1.00 37.59 90 SER A C 1
ATOM 714 O O . SER A 1 90 ? -30.955 16.991 18.798 1.00 37.59 90 SER A O 1
ATOM 716 N N . THR A 1 91 ? -29.547 16.239 20.418 1.00 33.06 91 THR A N 1
ATOM 717 C CA . THR A 1 91 ? -30.250 16.574 21.681 1.00 33.06 91 THR A CA 1
ATOM 718 C C . THR A 1 91 ? -31.474 15.727 22.062 1.00 33.06 91 THR A C 1
ATOM 720 O O . THR A 1 91 ? -32.502 15.795 21.404 1.00 33.06 91 THR A O 1
ATOM 723 N N . GLN A 1 92 ? -31.437 15.027 23.210 1.00 27.73 92 GLN A N 1
ATOM 724 C CA . GLN A 1 92 ? -31.878 15.556 24.520 1.00 27.73 92 GLN A CA 1
ATOM 725 C C . GLN A 1 92 ? -31.789 14.481 25.629 1.00 27.73 92 GLN A C 1
ATOM 727 O O . GLN A 1 92 ? -32.159 13.326 25.443 1.00 27.73 92 GLN A O 1
ATOM 732 N N . SER A 1 93 ? -31.271 14.883 26.788 1.00 37.84 93 SER A N 1
ATOM 733 C CA . SER A 1 93 ? -31.047 14.082 27.995 1.00 37.84 93 SER A CA 1
ATOM 734 C C . SER A 1 93 ? -32.335 13.779 28.769 1.00 37.84 93 SER A C 1
ATOM 736 O O . SER A 1 93 ? -33.254 14.596 28.817 1.00 37.84 93 SER A O 1
ATOM 738 N N . SER A 1 94 ? -32.381 12.628 29.448 1.00 26.67 94 SER A N 1
ATOM 739 C CA . SER A 1 94 ? -33.246 12.378 30.613 1.00 26.67 94 SER A CA 1
ATOM 740 C C . SER A 1 94 ? -32.660 11.255 31.472 1.00 26.67 94 SER A C 1
ATOM 742 O O . SER A 1 94 ? -32.527 10.117 31.033 1.00 26.67 94 SER A O 1
ATOM 744 N N . ILE A 1 95 ? -32.292 11.611 32.702 1.00 38.94 95 ILE A N 1
ATOM 745 C CA . ILE A 1 95 ? -31.795 10.721 33.754 1.00 38.94 95 ILE A CA 1
ATOM 746 C C . ILE A 1 95 ? -32.989 10.003 34.391 1.00 38.94 95 ILE A C 1
ATOM 748 O O . ILE A 1 95 ? -33.940 10.654 34.821 1.00 38.94 95 ILE A O 1
ATOM 752 N N . SER A 1 96 ? -32.906 8.681 34.544 1.00 27.56 96 SER A N 1
ATOM 753 C CA . SER A 1 96 ? -33.586 7.989 35.643 1.00 27.56 96 SER A CA 1
ATOM 754 C C . SER A 1 96 ? -32.743 6.802 36.107 1.00 27.56 96 SER A C 1
ATOM 756 O O . SER A 1 96 ? -32.420 5.898 35.345 1.00 27.56 96 SER A O 1
ATOM 758 N N . SER A 1 97 ? -32.332 6.882 37.367 1.00 39.59 97 SER A N 1
ATOM 759 C CA . SER A 1 97 ? -31.519 5.920 38.101 1.00 39.59 97 SER A CA 1
ATOM 760 C C . SER A 1 97 ? -32.335 4.683 38.470 1.00 39.59 97 SER A C 1
ATOM 762 O O . SER A 1 97 ? -33.274 4.789 39.263 1.00 39.59 97 SER A O 1
ATOM 764 N N . ILE A 1 98 ? -31.947 3.517 37.952 1.00 34.28 98 ILE A N 1
ATOM 765 C CA . ILE A 1 98 ? -32.369 2.209 38.463 1.00 34.28 98 ILE A CA 1
ATOM 766 C C . ILE A 1 98 ? -31.129 1.310 38.494 1.00 34.28 98 ILE A C 1
ATOM 768 O O . ILE A 1 98 ? -30.618 0.907 37.452 1.00 34.28 98 ILE A O 1
ATOM 772 N N . GLU A 1 99 ? -30.645 1.000 39.698 1.00 40.03 99 GLU A N 1
ATOM 773 C CA . GLU A 1 99 ? -29.645 -0.047 39.921 1.00 40.03 99 GLU A CA 1
ATOM 774 C C . GLU A 1 99 ? -30.200 -1.391 39.428 1.00 40.03 99 GLU A C 1
ATOM 776 O O . GLU A 1 99 ? -31.022 -2.024 40.090 1.00 40.03 99 GLU A O 1
ATOM 781 N N . THR A 1 100 ? -29.744 -1.844 38.260 1.00 35.25 100 THR A N 1
ATOM 782 C CA . THR A 1 100 ? -29.933 -3.229 37.815 1.00 35.25 100 THR A CA 1
ATOM 783 C C . THR A 1 100 ? -28.780 -3.664 36.917 1.00 35.25 100 THR A C 1
ATOM 785 O O . THR A 1 100 ? -28.584 -3.113 35.845 1.00 35.25 100 THR A O 1
ATOM 788 N N . ASP A 1 101 ? -28.052 -4.687 37.372 1.00 50.25 101 ASP A N 1
ATOM 789 C CA . ASP A 1 101 ? -27.214 -5.609 36.591 1.00 50.25 101 ASP A CA 1
ATOM 790 C C . ASP A 1 101 ? -26.386 -4.954 35.460 1.00 50.25 101 ASP A C 1
ATOM 792 O O . ASP A 1 101 ? -26.764 -4.991 34.287 1.00 50.25 101 ASP A O 1
ATOM 796 N N . SER A 1 102 ? -25.220 -4.391 35.813 1.00 55.56 102 SER A N 1
ATOM 797 C CA . SER A 1 102 ? -24.303 -3.632 34.930 1.00 55.56 102 SER A CA 1
ATOM 798 C C . SER A 1 102 ? -23.982 -4.292 33.575 1.00 55.56 102 SER A C 1
ATOM 800 O O . SER A 1 102 ? -23.577 -3.625 32.620 1.00 55.56 102 SER A O 1
ATOM 802 N N . LYS A 1 103 ? -24.197 -5.609 33.457 1.00 55.69 103 LYS A N 1
ATOM 803 C CA . LYS A 1 103 ? -24.080 -6.389 32.217 1.00 55.69 103 LYS A CA 1
ATOM 804 C C . LYS A 1 103 ? -25.185 -6.101 31.199 1.00 55.69 103 LYS A C 1
ATOM 806 O O . LYS A 1 103 ? -24.879 -5.922 30.022 1.00 55.69 103 LYS A O 1
ATOM 811 N N . LYS A 1 104 ? -26.453 -6.065 31.629 1.00 61.34 104 LYS A N 1
ATOM 812 C CA . LYS A 1 104 ? -27.585 -5.757 30.735 1.00 61.34 104 LYS A CA 1
ATOM 813 C C . LYS A 1 104 ? -27.533 -4.305 30.281 1.00 61.34 104 LYS A C 1
ATOM 815 O O . LYS A 1 104 ? -27.830 -4.026 29.124 1.00 61.34 104 LYS A O 1
ATOM 820 N N . ASP A 1 105 ? -27.083 -3.427 31.168 1.00 81.50 105 ASP A N 1
ATOM 821 C CA . ASP A 1 105 ? -26.966 -1.998 30.900 1.00 81.50 105 ASP A CA 1
ATOM 822 C C . ASP A 1 105 ? -25.874 -1.682 29.861 1.00 81.50 105 ASP A C 1
ATOM 824 O O . ASP A 1 105 ? -26.086 -0.915 28.924 1.00 81.50 105 ASP A O 1
ATOM 828 N N . SER A 1 106 ? -24.730 -2.373 29.926 1.00 83.56 106 SER A N 1
ATOM 829 C CA . SER A 1 106 ? -23.634 -2.188 28.959 1.00 83.56 106 SER A CA 1
ATOM 830 C C . SER A 1 106 ? -23.995 -2.619 27.532 1.00 83.56 106 SER A C 1
ATOM 832 O O . SER A 1 106 ? -23.652 -1.931 26.572 1.00 83.56 106 SER A O 1
ATOM 834 N N . LEU A 1 107 ? -24.670 -3.765 27.370 1.00 82.06 107 LEU A N 1
ATOM 835 C CA . LEU A 1 107 ? -25.101 -4.243 26.049 1.00 82.06 107 LEU A CA 1
ATOM 836 C C . LEU A 1 107 ? -26.239 -3.390 25.486 1.00 82.06 107 LEU A C 1
ATOM 838 O O . LEU A 1 107 ? -26.258 -3.117 24.287 1.00 82.06 107 LEU A O 1
ATOM 842 N N . PHE A 1 108 ? -27.152 -2.936 26.349 1.00 83.38 108 PHE A N 1
ATOM 843 C CA . PHE A 1 108 ? -28.187 -1.981 25.972 1.00 83.38 108 PHE A CA 1
ATOM 844 C C . PHE A 1 108 ? -27.565 -0.665 25.493 1.00 83.38 108 PHE A C 1
ATOM 846 O O . PHE A 1 108 ? -27.878 -0.207 24.396 1.00 83.38 108 PHE A O 1
ATOM 853 N N . THR A 1 109 ? -26.611 -0.120 26.252 1.00 89.31 109 THR A N 1
ATOM 854 C CA . THR A 1 109 ? -25.847 1.075 25.870 1.00 89.31 109 THR A CA 1
ATOM 855 C C . THR A 1 109 ? -25.179 0.876 24.515 1.00 89.31 109 THR A C 1
ATOM 857 O O . THR A 1 109 ? -25.438 1.652 23.604 1.00 89.31 109 THR A O 1
ATOM 860 N N . TRP A 1 110 ? -24.415 -0.209 24.334 1.00 92.88 110 TRP A N 1
ATOM 861 C CA . TRP A 1 110 ? -23.754 -0.538 23.067 1.00 92.88 110 TRP A CA 1
ATOM 862 C C . TRP A 1 110 ? -24.714 -0.569 21.871 1.00 92.88 110 TRP A C 1
ATOM 864 O O . TRP A 1 110 ? -24.411 -0.013 20.816 1.00 92.88 110 TRP A O 1
ATOM 874 N N . SER A 1 111 ? -25.881 -1.198 22.035 1.00 90.38 111 SER A N 1
ATOM 875 C CA . SER A 1 111 ? -26.882 -1.310 20.969 1.00 90.38 111 SER A CA 1
ATOM 876 C C . SER A 1 111 ? -27.534 0.021 20.579 1.00 90.38 111 SER A C 1
ATOM 878 O O . SER A 1 111 ? -28.049 0.128 19.470 1.00 90.38 111 SER A O 1
ATOM 880 N N . ASN A 1 112 ? -27.488 1.021 21.466 1.00 93.06 112 ASN A N 1
ATOM 881 C CA . ASN A 1 112 ? -28.025 2.360 21.225 1.00 93.06 112 ASN A CA 1
ATOM 882 C C . ASN A 1 112 ? -26.984 3.343 20.672 1.00 93.06 112 ASN A C 1
ATOM 884 O O . ASN A 1 112 ? -27.358 4.437 20.252 1.00 93.06 112 ASN A O 1
ATOM 888 N N . LEU A 1 113 ? -25.702 2.972 20.664 1.00 94.00 113 LEU A N 1
ATOM 889 C CA . LEU A 1 113 ? -24.655 3.774 20.039 1.00 94.00 113 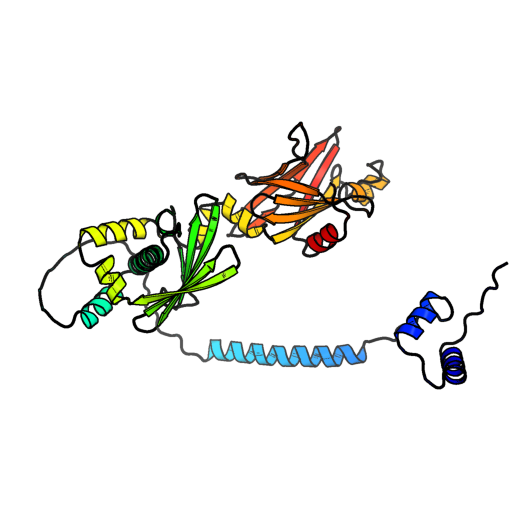LEU A CA 1
ATOM 890 C C . LEU A 1 113 ? -24.831 3.798 18.527 1.00 94.00 113 LEU A C 1
ATOM 892 O O . LEU A 1 113 ? -25.160 2.785 17.902 1.00 94.00 113 LEU A O 1
ATOM 896 N N . ASN A 1 114 ? -24.532 4.943 17.924 1.00 93.50 114 ASN A N 1
ATOM 897 C CA . ASN A 1 114 ? -24.429 5.010 16.479 1.00 93.50 114 ASN A CA 1
ATOM 898 C C . ASN A 1 114 ? -23.171 4.273 15.983 1.00 93.50 114 ASN A C 1
ATOM 900 O O . ASN A 1 114 ? -22.246 3.962 16.735 1.00 93.50 114 ASN A O 1
ATOM 904 N N . LEU A 1 115 ? -23.133 4.002 14.678 1.00 92.12 115 LEU A N 1
ATOM 905 C CA . LEU A 1 115 ? -22.050 3.251 14.045 1.00 92.12 115 LEU A CA 1
ATOM 906 C C . LEU A 1 115 ? -20.660 3.849 14.328 1.00 92.12 115 LEU A C 1
ATOM 908 O O . LEU A 1 115 ? -19.719 3.115 14.627 1.00 92.12 115 LEU A O 1
ATOM 912 N N . ASN A 1 116 ? -20.523 5.172 14.255 1.00 94.88 116 ASN A N 1
ATOM 913 C CA . ASN A 1 116 ? -19.233 5.833 14.431 1.00 94.88 116 ASN A CA 1
ATOM 914 C C . ASN A 1 116 ? -18.774 5.793 15.894 1.00 94.88 116 ASN A C 1
ATOM 916 O O . ASN A 1 116 ? -17.589 5.581 16.139 1.00 94.88 116 ASN A O 1
ATOM 920 N N . GLU A 1 117 ? -19.695 5.913 16.852 1.00 96.12 117 GLU A N 1
ATOM 921 C CA . GLU A 1 117 ? -19.399 5.733 18.280 1.00 96.12 117 GLU A CA 1
ATOM 922 C C . GLU A 1 117 ? -18.938 4.301 18.577 1.00 96.12 117 GLU A C 1
ATOM 924 O O . GLU A 1 117 ? -17.943 4.095 19.271 1.00 96.12 117 GLU A O 1
ATOM 929 N N . GLN A 1 118 ? -19.605 3.296 17.997 1.00 96.12 118 GLN A N 1
ATOM 930 C CA . GLN A 1 118 ? -19.186 1.898 18.126 1.00 96.12 118 GLN A CA 1
ATOM 931 C C . GLN A 1 118 ? -17.761 1.692 17.593 1.00 96.12 118 GLN A C 1
ATOM 933 O O . GLN A 1 118 ? -16.931 1.079 18.267 1.00 96.12 118 GLN A O 1
ATOM 938 N N . ILE A 1 119 ? -17.449 2.231 16.409 1.00 95.94 119 ILE A N 1
ATOM 939 C CA . ILE A 1 119 ? -16.105 2.148 15.815 1.00 95.94 119 ILE A CA 1
ATOM 940 C C . ILE A 1 119 ? -15.074 2.886 16.684 1.00 95.94 119 ILE A C 1
ATOM 942 O O . ILE A 1 119 ? -13.986 2.355 16.916 1.00 95.94 119 ILE A O 1
ATOM 946 N N . ALA A 1 120 ? -15.408 4.073 17.197 1.00 97.31 120 ALA A N 1
ATOM 947 C CA . ALA A 1 120 ? -14.535 4.864 18.061 1.00 97.31 120 ALA A CA 1
ATOM 948 C C . ALA A 1 120 ? -14.155 4.102 19.339 1.00 97.31 120 ALA A C 1
ATOM 950 O O . ALA A 1 120 ? -12.967 3.991 19.652 1.00 97.31 120 ALA A O 1
ATOM 951 N N . LEU A 1 121 ? -15.128 3.478 20.008 1.00 97.50 121 LEU A N 1
ATOM 952 C CA . LEU A 1 121 ? -14.874 2.664 21.198 1.00 97.50 121 LEU A CA 1
ATOM 953 C C . LEU A 1 121 ? -14.028 1.428 20.892 1.00 97.50 121 LEU A C 1
ATOM 955 O O . LEU A 1 121 ? -13.125 1.089 21.660 1.00 97.50 121 LEU A O 1
ATOM 959 N N . ILE A 1 122 ? -14.278 0.764 19.759 1.00 96.50 122 ILE A N 1
ATOM 960 C CA . ILE A 1 122 ? -13.459 -0.367 19.303 1.00 96.50 122 ILE A CA 1
ATOM 961 C C . ILE A 1 122 ? -12.004 0.081 19.095 1.00 96.50 122 ILE A C 1
ATOM 963 O O . ILE A 1 122 ? -11.087 -0.637 19.506 1.00 96.50 122 ILE A O 1
ATOM 967 N N . ALA A 1 123 ? -11.785 1.257 18.496 1.00 96.44 123 ALA A N 1
ATOM 968 C CA . ALA A 1 123 ? -10.462 1.830 18.258 1.00 96.44 123 ALA A CA 1
ATOM 969 C C . ALA A 1 123 ? -9.752 2.238 19.562 1.00 96.44 123 ALA A C 1
ATOM 971 O O . ALA A 1 123 ? -8.584 1.893 19.754 1.00 96.44 123 ALA A O 1
ATOM 972 N N . GLN A 1 124 ? -10.449 2.912 20.483 1.00 97.00 124 GLN A N 1
ATOM 973 C CA . GLN A 1 124 ? -9.918 3.286 21.801 1.00 97.00 124 GLN A CA 1
ATOM 974 C C . GLN A 1 124 ? -9.530 2.056 22.620 1.00 97.00 124 GLN A C 1
ATOM 976 O O . GLN A 1 124 ? -8.431 1.995 23.176 1.00 97.00 124 GLN A O 1
ATOM 981 N N . ALA A 1 125 ? -10.387 1.035 22.640 1.00 96.06 125 ALA A N 1
ATOM 982 C CA . ALA A 1 125 ? -10.104 -0.197 23.355 1.00 96.06 125 ALA A CA 1
ATOM 983 C C . ALA A 1 125 ? -8.917 -0.959 22.757 1.00 96.06 125 ALA A C 1
ATOM 985 O O . ALA A 1 125 ? -8.082 -1.471 23.506 1.00 96.06 125 ALA A O 1
ATOM 986 N N . TYR A 1 126 ? -8.784 -0.985 21.427 1.00 94.25 126 TYR A N 1
ATOM 987 C CA . TYR A 1 126 ? -7.596 -1.543 20.789 1.00 94.25 126 TYR A CA 1
ATOM 988 C C . TYR A 1 126 ? -6.326 -0.773 21.169 1.00 94.25 126 TYR A C 1
ATOM 990 O O . TYR A 1 126 ? -5.328 -1.395 21.529 1.00 94.25 126 TYR A O 1
ATOM 998 N N . ALA A 1 127 ? -6.361 0.561 21.165 1.00 93.56 127 ALA A N 1
ATOM 999 C CA . ALA A 1 127 ? -5.222 1.378 21.579 1.00 93.56 127 ALA A CA 1
ATOM 1000 C C . ALA A 1 127 ? -4.833 1.159 23.048 1.00 93.56 127 ALA A C 1
ATOM 1002 O O . ALA A 1 127 ? -3.647 1.081 23.364 1.00 93.56 127 ALA A O 1
ATOM 1003 N N . GLY A 1 128 ? -5.812 0.956 23.934 1.00 92.06 128 GLY A N 1
ATOM 1004 C CA . GLY A 1 128 ? -5.558 0.561 25.321 1.00 92.06 128 GLY A CA 1
ATOM 1005 C C . GLY A 1 128 ? -4.886 -0.813 25.456 1.00 92.06 128 GLY A C 1
ATOM 1006 O O . GLY A 1 128 ? -4.087 -1.025 26.366 1.00 92.06 128 GLY A O 1
ATOM 1007 N N . LEU A 1 129 ? -5.177 -1.750 24.547 1.00 90.19 129 LEU A N 1
ATOM 1008 C CA . LEU A 1 129 ? -4.554 -3.081 24.501 1.00 90.19 129 LEU A CA 1
ATOM 1009 C C . LEU A 1 129 ? -3.197 -3.097 23.785 1.00 90.19 129 LEU A C 1
ATOM 1011 O O . LEU A 1 129 ? -2.387 -3.994 24.033 1.00 90.19 129 LEU A O 1
ATOM 1015 N N . ASN A 1 130 ? -2.962 -2.142 22.887 1.00 88.00 130 ASN A N 1
ATOM 1016 C CA . ASN A 1 130 ? -1.742 -2.010 22.105 1.00 88.00 130 ASN A CA 1
ATOM 1017 C C . ASN A 1 130 ? -1.254 -0.551 22.093 1.00 88.00 130 ASN A C 1
ATOM 1019 O O . ASN A 1 130 ? -1.448 0.145 21.097 1.00 88.00 130 ASN A O 1
ATOM 1023 N N . PRO A 1 131 ? -0.567 -0.089 23.154 1.00 85.44 131 PRO A N 1
ATOM 1024 C CA . PRO A 1 131 ? -0.156 1.313 23.286 1.00 85.44 131 PRO A CA 1
ATOM 1025 C C . PRO A 1 131 ? 0.803 1.823 22.200 1.00 85.44 131 PRO A C 1
ATOM 1027 O O . PRO A 1 131 ? 1.034 3.022 22.112 1.00 85.44 131 PRO A O 1
ATOM 1030 N N . GLN A 1 132 ? 1.388 0.930 21.393 1.00 86.00 132 GLN A N 1
ATOM 1031 C CA . GLN A 1 132 ? 2.270 1.289 20.275 1.00 86.00 132 GLN A CA 1
ATOM 1032 C C . GLN A 1 132 ? 1.495 1.591 18.983 1.00 86.00 132 GLN A C 1
ATOM 1034 O O . GLN A 1 132 ? 2.096 1.961 17.975 1.00 86.00 132 GLN A O 1
ATOM 1039 N N . THR A 1 133 ? 0.174 1.393 18.969 1.00 89.50 133 THR A N 1
ATOM 1040 C CA . THR A 1 133 ? -0.645 1.726 17.803 1.00 89.50 133 THR A CA 1
ATOM 1041 C C . THR A 1 133 ? -0.750 3.237 17.603 1.00 89.50 133 THR A C 1
ATOM 1043 O O . THR A 1 133 ? -0.782 4.013 18.554 1.00 89.50 133 THR A O 1
ATOM 1046 N N . THR A 1 134 ? -0.891 3.650 16.347 1.00 93.25 134 THR A N 1
ATOM 1047 C CA . THR A 1 134 ? -1.096 5.048 15.950 1.00 93.25 134 THR A CA 1
ATOM 1048 C C . THR A 1 134 ? -2.563 5.379 15.663 1.00 93.25 134 THR A C 1
ATOM 1050 O O . THR A 1 134 ? -2.861 6.499 15.252 1.00 93.25 134 THR A O 1
ATOM 1053 N N . ILE A 1 135 ? -3.493 4.439 15.895 1.00 94.81 135 ILE A N 1
ATOM 1054 C CA . ILE A 1 135 ? -4.901 4.575 15.484 1.00 94.81 135 ILE A CA 1
ATOM 1055 C C . ILE A 1 135 ? -5.570 5.842 16.033 1.00 94.81 135 ILE A C 1
ATOM 1057 O O . ILE A 1 135 ? -6.252 6.540 15.293 1.00 94.81 135 ILE A O 1
ATOM 1061 N N . LEU A 1 136 ? -5.328 6.199 17.301 1.00 95.75 136 LEU A N 1
ATOM 1062 C CA . LEU A 1 136 ? -5.934 7.390 17.913 1.00 95.75 136 LEU A CA 1
ATOM 1063 C C . LEU A 1 136 ? -5.250 8.696 17.495 1.00 95.75 136 LEU A C 1
ATOM 1065 O O . LEU A 1 136 ? -5.876 9.755 17.543 1.00 95.75 136 LEU A O 1
ATOM 1069 N N . SER A 1 137 ? -3.990 8.630 17.058 1.00 94.69 137 SER A N 1
ATOM 1070 C CA . SER A 1 137 ? -3.254 9.781 16.519 1.00 94.69 137 SER A CA 1
ATOM 1071 C C . SER A 1 137 ? -3.528 10.041 15.038 1.00 94.69 137 SER A C 1
ATOM 1073 O O . SER A 1 137 ? -3.110 11.077 14.538 1.00 94.69 137 SER A O 1
ATOM 1075 N N . ALA A 1 138 ? -4.213 9.129 14.343 1.00 94.38 138 ALA A N 1
ATOM 1076 C CA . ALA A 1 138 ? -4.565 9.309 12.942 1.00 94.38 138 ALA A CA 1
ATOM 1077 C C . ALA A 1 138 ? -5.505 10.510 12.752 1.00 94.38 138 ALA A C 1
ATOM 1079 O O . ALA A 1 138 ? -6.332 10.804 13.623 1.00 94.38 138 ALA A O 1
ATOM 1080 N N . ASP A 1 139 ? -5.403 11.166 11.597 1.00 93.75 139 ASP A N 1
ATOM 1081 C CA . ASP A 1 139 ? -6.313 12.251 11.207 1.00 93.75 139 ASP A CA 1
ATOM 1082 C C . ASP A 1 139 ? -7.675 11.709 10.768 1.00 93.75 139 ASP A C 1
ATOM 1084 O O . ASP A 1 139 ? -8.711 12.327 11.006 1.00 93.75 139 ASP A O 1
ATOM 1088 N N . LYS A 1 140 ? -7.666 10.535 10.128 1.00 94.94 140 LYS A N 1
ATOM 1089 C CA . LYS A 1 140 ? -8.846 9.868 9.583 1.00 94.94 140 LYS A CA 1
ATOM 1090 C C . LYS A 1 140 ? -8.811 8.376 9.872 1.00 94.94 140 LYS A C 1
ATOM 1092 O O . LYS A 1 140 ? -7.762 7.736 9.789 1.00 94.94 140 LYS A O 1
ATOM 1097 N N . ILE A 1 141 ? -9.982 7.830 10.168 1.00 95.94 141 ILE A N 1
ATOM 1098 C CA . ILE A 1 141 ? -10.207 6.411 10.440 1.00 95.94 141 ILE A CA 1
ATOM 1099 C C . ILE A 1 141 ? -11.400 5.966 9.595 1.00 95.94 141 ILE A C 1
ATOM 1101 O O . ILE A 1 141 ? -12.382 6.694 9.478 1.00 95.94 141 ILE A O 1
ATOM 1105 N N . SER A 1 142 ? -11.340 4.776 9.004 1.00 95.00 142 SER A N 1
ATOM 1106 C CA . SER A 1 142 ? -12.499 4.176 8.335 1.00 95.00 142 SER A CA 1
ATOM 1107 C C . SER A 1 142 ? -12.730 2.745 8.798 1.00 95.00 142 SER A C 1
ATOM 1109 O O . SER A 1 142 ? -11.818 2.075 9.279 1.00 95.00 142 SER A O 1
ATOM 1111 N N . MET A 1 143 ? -13.964 2.271 8.640 1.00 93.69 143 MET A N 1
ATOM 1112 C CA . MET A 1 143 ? -14.349 0.879 8.859 1.00 93.69 143 MET A CA 1
ATOM 1113 C C . MET A 1 143 ? -14.949 0.326 7.570 1.00 93.69 143 MET A C 1
ATOM 1115 O O . MET A 1 143 ? -15.852 0.929 6.989 1.00 93.69 143 MET A O 1
ATOM 1119 N N . THR A 1 144 ? -14.476 -0.843 7.149 1.00 92.44 144 THR A N 1
ATOM 1120 C CA . THR A 1 144 ? -15.076 -1.615 6.058 1.00 92.44 144 THR A CA 1
ATOM 1121 C C . THR A 1 144 ? -15.706 -2.875 6.633 1.00 92.44 144 THR A C 1
ATOM 1123 O O . THR A 1 144 ? -15.012 -3.710 7.213 1.00 92.44 144 THR A O 1
ATOM 1126 N N . ALA A 1 145 ? -17.021 -3.020 6.473 1.00 91.62 145 ALA A N 1
ATOM 1127 C CA . ALA A 1 145 ? -17.749 -4.208 6.905 1.00 91.62 145 ALA A CA 1
ATOM 1128 C C . ALA A 1 145 ? -17.565 -5.376 5.923 1.00 91.62 145 ALA A C 1
ATOM 1130 O O . ALA A 1 145 ? -17.530 -5.194 4.705 1.00 91.62 145 ALA A O 1
ATOM 1131 N N . ASN A 1 146 ? -17.522 -6.597 6.452 1.00 88.69 146 ASN A N 1
ATOM 1132 C CA . ASN A 1 146 ? -17.599 -7.817 5.660 1.00 88.69 146 ASN A CA 1
ATOM 1133 C C . ASN A 1 146 ? -19.068 -8.096 5.306 1.00 88.69 146 ASN A C 1
ATOM 1135 O O . ASN A 1 146 ? -19.841 -8.636 6.102 1.00 88.69 146 ASN A O 1
ATOM 1139 N N . GLY A 1 147 ? -19.467 -7.701 4.095 1.00 86.75 147 GLY A N 1
ATOM 1140 C CA . GLY A 1 147 ? -20.863 -7.751 3.659 1.00 86.75 147 GLY A CA 1
ATOM 1141 C C . GLY A 1 147 ? -21.744 -6.818 4.496 1.00 86.75 147 GLY A C 1
ATOM 1142 O O . GLY A 1 147 ? -21.345 -5.708 4.833 1.00 86.75 147 GLY A O 1
ATOM 1143 N N . ASN A 1 148 ? -22.933 -7.281 4.881 1.00 83.00 148 ASN A N 1
ATOM 1144 C CA . ASN A 1 148 ? -23.911 -6.467 5.617 1.00 83.00 148 ASN A CA 1
ATOM 1145 C C . ASN A 1 148 ? -23.750 -6.552 7.147 1.00 83.00 148 ASN A C 1
ATOM 1147 O O . ASN A 1 148 ? -24.717 -6.367 7.882 1.00 83.00 148 ASN A O 1
ATOM 1151 N N . LYS A 1 149 ? -22.556 -6.891 7.649 1.00 86.19 149 LYS A N 1
ATOM 1152 C CA . LYS A 1 149 ? -22.333 -7.162 9.080 1.00 86.19 149 LYS A CA 1
ATOM 1153 C C . LYS A 1 149 ? -21.994 -5.927 9.927 1.00 86.19 149 LYS A C 1
ATOM 1155 O O . LYS A 1 149 ? -21.872 -6.055 11.145 1.00 86.19 149 LYS A O 1
ATOM 1160 N N . GLY A 1 150 ? -21.881 -4.742 9.322 1.00 84.81 150 GLY A N 1
ATOM 1161 C CA . GLY A 1 150 ? -21.574 -3.499 10.039 1.00 84.81 150 GLY A CA 1
ATOM 1162 C C . GLY A 1 150 ? -20.285 -3.610 10.861 1.00 84.81 150 GLY A C 1
ATOM 1163 O O . GLY A 1 150 ? -19.281 -4.120 10.369 1.00 84.81 150 GLY A O 1
ATOM 1164 N N . VAL A 1 151 ? -20.318 -3.177 12.126 1.00 87.62 151 VAL A N 1
ATOM 1165 C CA . VAL A 1 151 ? -19.160 -3.278 13.040 1.00 87.62 151 VAL A CA 1
ATOM 1166 C C . VAL A 1 151 ? -18.830 -4.699 13.480 1.00 87.62 151 VAL A C 1
ATOM 1168 O O . VAL A 1 151 ? -17.736 -4.941 13.983 1.00 87.62 151 VAL A O 1
ATOM 1171 N N . ASN A 1 152 ? -19.772 -5.635 13.338 1.00 90.19 152 ASN A N 1
ATOM 1172 C CA . ASN A 1 152 ? -19.637 -6.955 13.946 1.00 90.19 152 ASN A CA 1
ATOM 1173 C C . ASN A 1 152 ? -18.594 -7.821 13.243 1.00 90.19 152 ASN A C 1
ATOM 1175 O O . ASN A 1 152 ? -18.103 -8.779 13.828 1.00 90.19 152 ASN A O 1
ATOM 1179 N N . ASP A 1 153 ? -18.273 -7.519 11.990 1.00 92.50 153 ASP A N 1
ATOM 1180 C CA . ASP A 1 153 ? -17.297 -8.264 11.207 1.00 92.50 153 ASP A CA 1
ATOM 1181 C C . ASP A 1 153 ? -16.783 -7.363 10.087 1.00 92.50 153 ASP A C 1
ATOM 1183 O O . ASP A 1 153 ? -17.556 -6.910 9.239 1.00 92.50 153 ASP A O 1
ATOM 1187 N N . GLY A 1 154 ? -15.487 -7.081 10.096 1.00 91.88 154 GLY A N 1
ATOM 1188 C CA . GLY A 1 154 ? -14.877 -6.168 9.145 1.00 91.88 154 GLY A CA 1
ATOM 1189 C C . GLY A 1 154 ? -13.460 -5.791 9.538 1.00 91.88 154 GLY A C 1
ATOM 1190 O O . GLY A 1 154 ? -12.762 -6.534 10.231 1.00 91.88 154 GLY A O 1
ATOM 1191 N N . PHE A 1 155 ? -13.020 -4.625 9.080 1.00 93.25 155 PHE A N 1
ATOM 1192 C CA . PHE A 1 155 ? -11.708 -4.105 9.418 1.00 93.25 155 PHE A CA 1
ATOM 1193 C C . PHE A 1 155 ? -11.674 -2.582 9.481 1.00 93.25 155 PHE A C 1
ATOM 1195 O O . PHE A 1 155 ? -12.229 -1.895 8.623 1.00 93.25 155 PHE A O 1
ATOM 1202 N N . ILE A 1 156 ? -10.967 -2.079 10.491 1.00 94.31 156 ILE A N 1
ATOM 1203 C CA . ILE A 1 156 ? -10.659 -0.663 10.663 1.00 94.31 156 ILE A CA 1
ATOM 1204 C C . ILE A 1 156 ? -9.344 -0.358 9.949 1.00 94.31 156 ILE A C 1
ATOM 1206 O O . ILE A 1 156 ? -8.394 -1.147 10.012 1.00 94.31 156 ILE A O 1
ATOM 1210 N N . GLN A 1 157 ? -9.283 0.787 9.278 1.00 92.75 157 GLN A N 1
ATOM 1211 C CA . GLN A 1 157 ? -8.098 1.272 8.584 1.00 92.75 157 GLN A CA 1
ATOM 1212 C C . GLN A 1 157 ? -7.788 2.712 8.957 1.00 92.75 157 GLN A C 1
ATOM 1214 O O . GLN A 1 157 ? -8.684 3.510 9.229 1.00 92.75 157 GLN A O 1
ATOM 1219 N N . TRP A 1 158 ? -6.500 3.034 8.936 1.00 93.31 158 TRP A N 1
ATOM 1220 C CA . TRP A 1 158 ? -5.993 4.387 9.121 1.00 93.31 158 TRP A CA 1
ATOM 1221 C C . TRP A 1 158 ? -4.606 4.508 8.488 1.00 93.31 158 TRP A C 1
ATOM 1223 O O . TRP A 1 158 ? -3.892 3.509 8.356 1.00 93.31 158 TRP A O 1
ATOM 1233 N N . TYR A 1 159 ? -4.225 5.726 8.118 1.00 89.56 159 TYR A N 1
ATOM 1234 C CA . TYR A 1 159 ? -2.845 6.051 7.768 1.00 89.56 159 TYR A CA 1
ATOM 1235 C C . TYR A 1 159 ? -2.093 6.519 9.016 1.00 89.56 159 TYR A C 1
ATOM 1237 O O . TYR A 1 159 ? -2.648 7.241 9.847 1.00 89.56 159 TYR A O 1
ATOM 1245 N N . ASP A 1 160 ? -0.842 6.086 9.173 1.00 89.50 160 ASP A N 1
ATOM 1246 C CA . ASP A 1 160 ? 0.058 6.668 10.170 1.00 89.50 160 ASP A CA 1
ATOM 1247 C C . ASP A 1 160 ? 0.790 7.909 9.633 1.00 89.50 160 ASP A C 1
ATOM 1249 O O . ASP A 1 160 ? 0.661 8.288 8.472 1.00 89.50 160 ASP A O 1
ATOM 1253 N N . GLN A 1 161 ? 1.600 8.536 10.489 1.00 86.88 161 GLN A N 1
ATOM 1254 C CA . GLN A 1 161 ? 2.393 9.723 10.143 1.00 86.88 161 GLN A CA 1
ATOM 1255 C C . GLN A 1 161 ? 3.436 9.478 9.036 1.00 86.88 161 GLN A C 1
ATOM 1257 O O . GLN A 1 161 ? 3.980 10.435 8.497 1.00 86.88 161 GLN A O 1
ATOM 1262 N N . ASN A 1 162 ? 3.735 8.217 8.711 1.00 83.50 162 ASN A N 1
ATOM 1263 C CA . ASN A 1 162 ? 4.651 7.823 7.642 1.00 83.50 162 ASN A CA 1
ATOM 1264 C C . ASN A 1 162 ? 3.901 7.376 6.378 1.00 83.50 162 ASN A C 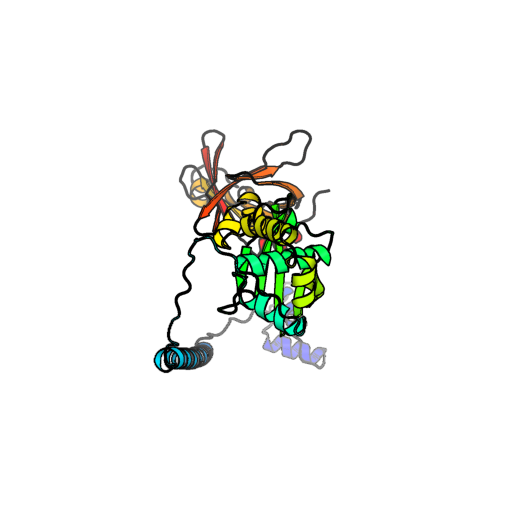1
ATOM 1266 O O . ASN A 1 162 ? 4.492 6.686 5.545 1.00 83.50 162 ASN A O 1
ATOM 1270 N N . HIS A 1 163 ? 2.617 7.725 6.248 1.00 83.06 163 HIS A N 1
ATOM 1271 C CA . HIS A 1 163 ? 1.767 7.382 5.107 1.00 83.06 163 HIS A CA 1
ATOM 1272 C C . HIS A 1 163 ? 1.532 5.876 4.925 1.00 83.06 163 HIS A C 1
ATOM 1274 O O . HIS A 1 163 ? 1.112 5.402 3.866 1.00 83.06 163 HIS A O 1
ATOM 1280 N N . LYS A 1 164 ? 1.770 5.076 5.971 1.00 82.81 164 LYS A N 1
ATOM 1281 C CA . LYS A 1 164 ? 1.517 3.639 5.921 1.00 82.81 164 LYS A CA 1
ATOM 1282 C C . LYS A 1 164 ? 0.066 3.349 6.277 1.00 82.81 164 LYS A C 1
ATOM 1284 O O . LYS A 1 164 ? -0.399 3.737 7.348 1.00 82.81 164 LYS A O 1
ATOM 1289 N N . LEU A 1 165 ? -0.623 2.606 5.409 1.00 86.00 165 LEU A N 1
ATOM 1290 C CA . LEU A 1 165 ? -1.975 2.124 5.683 1.00 86.00 165 LEU A CA 1
ATOM 1291 C C . LEU A 1 165 ? -1.911 0.924 6.622 1.00 86.00 165 LEU A C 1
ATOM 1293 O O . LEU A 1 165 ? -1.301 -0.103 6.318 1.00 86.00 165 LEU A O 1
ATOM 1297 N N . HIS A 1 166 ? -2.581 1.049 7.756 1.00 87.06 166 HIS A N 1
ATOM 1298 C CA . HIS A 1 166 ? -2.763 -0.029 8.712 1.00 87.06 166 HIS A CA 1
ATOM 1299 C C . HIS A 1 166 ? -4.140 -0.658 8.550 1.00 87.06 166 HIS A C 1
ATOM 1301 O O . HIS A 1 166 ? -5.092 -0.027 8.084 1.00 87.06 166 HIS A O 1
ATOM 1307 N N . LYS A 1 167 ? -4.240 -1.929 8.940 1.00 89.75 167 LYS A N 1
ATOM 1308 C CA . LYS A 1 167 ? -5.479 -2.701 8.909 1.00 89.75 167 LYS A CA 1
ATOM 1309 C C . LYS A 1 167 ? -5.620 -3.502 10.197 1.00 89.75 167 LYS A C 1
ATOM 1311 O O . LYS A 1 167 ? -4.747 -4.296 10.541 1.00 89.75 167 LYS A O 1
ATOM 1316 N N . LEU A 1 168 ? -6.746 -3.317 10.873 1.00 91.38 168 LEU A N 1
ATOM 1317 C CA . LEU A 1 168 ? -7.135 -4.033 12.081 1.00 91.38 168 LEU A CA 1
ATOM 1318 C C . LEU A 1 168 ? -8.414 -4.810 11.794 1.00 91.38 168 LEU A C 1
ATO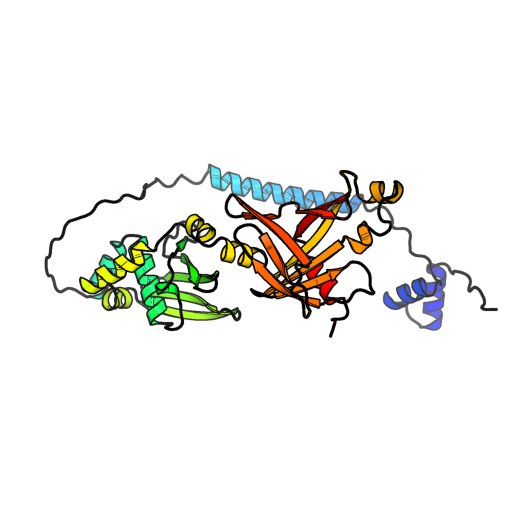M 1320 O O . LEU A 1 168 ? -9.464 -4.198 11.620 1.00 91.38 168 LEU A O 1
ATOM 1324 N N . ASN A 1 169 ? -8.348 -6.140 11.744 1.00 91.75 169 ASN A N 1
ATOM 1325 C CA . ASN A 1 169 ? -9.568 -6.931 11.595 1.00 91.75 169 ASN A CA 1
ATOM 1326 C C . ASN A 1 169 ? -10.318 -6.970 12.927 1.00 91.75 169 ASN A C 1
ATOM 1328 O O . ASN A 1 169 ? -9.703 -7.140 13.984 1.00 91.75 169 ASN A O 1
ATOM 1332 N N . VAL A 1 170 ? -11.638 -6.842 12.856 1.00 93.38 170 VAL A N 1
ATOM 1333 C CA . VAL A 1 170 ? -12.536 -6.814 14.009 1.00 93.38 170 VAL A CA 1
ATOM 1334 C C . VAL A 1 170 ? -13.623 -7.860 13.811 1.00 93.38 170 VAL A C 1
ATOM 1336 O O . VAL A 1 170 ? -14.274 -7.896 12.767 1.00 93.38 170 VAL A O 1
ATOM 1339 N N . LEU A 1 171 ? -13.824 -8.694 14.830 1.00 94.12 171 LEU A N 1
ATOM 1340 C CA . LEU A 1 171 ? -14.919 -9.655 14.900 1.00 94.12 171 LEU A CA 1
ATOM 1341 C C . LEU A 1 171 ? -15.577 -9.588 16.277 1.00 94.12 171 LEU A C 1
ATOM 1343 O O . LEU A 1 171 ? -14.971 -9.959 17.287 1.00 94.12 171 LEU A O 1
ATOM 1347 N N . ILE A 1 172 ? -16.834 -9.161 16.303 1.00 92.31 172 ILE A N 1
ATOM 1348 C CA . ILE A 1 172 ? -17.668 -9.163 17.499 1.00 92.31 172 ILE A CA 1
ATOM 1349 C C . ILE A 1 172 ? -18.448 -10.474 17.536 1.00 92.31 172 ILE A C 1
ATOM 1351 O O . ILE A 1 172 ? -19.214 -10.788 16.626 1.00 92.31 172 ILE A O 1
ATOM 1355 N N . SER A 1 173 ? -18.234 -11.244 18.598 1.00 87.75 173 SER A N 1
ATOM 1356 C CA . SER A 1 173 ? -18.996 -12.455 18.899 1.00 87.75 173 SER A CA 1
ATOM 1357 C C . SER A 1 173 ? -19.516 -12.344 20.318 1.00 87.75 173 SER A C 1
ATOM 1359 O O . SER A 1 173 ? -18.731 -12.276 21.271 1.00 87.75 173 SER A O 1
ATOM 1361 N N . ASP A 1 174 ? -20.839 -12.341 20.445 1.00 85.62 174 ASP A N 1
ATOM 1362 C CA . ASP A 1 174 ? -21.547 -12.150 21.706 1.00 85.62 174 ASP A CA 1
ATOM 1363 C C . ASP A 1 174 ? -21.130 -10.833 22.387 1.00 85.62 174 ASP A C 1
ATOM 1365 O O . ASP A 1 174 ? -21.407 -9.748 21.883 1.00 85.62 174 ASP A O 1
ATOM 1369 N N . GLU A 1 175 ? -20.429 -10.920 23.518 1.00 89.00 175 GLU A N 1
ATOM 1370 C CA . GLU A 1 175 ? -19.952 -9.776 24.300 1.00 89.00 175 GLU A CA 1
ATOM 1371 C C . GLU A 1 175 ? -18.484 -9.421 24.022 1.00 89.00 175 GLU A C 1
ATOM 1373 O O . GLU A 1 175 ? -17.950 -8.498 24.642 1.00 89.00 175 GLU A O 1
ATOM 1378 N N . ASN A 1 176 ? -17.799 -10.180 23.162 1.00 92.75 176 ASN A N 1
ATOM 1379 C CA . ASN A 1 176 ? -16.361 -10.051 22.954 1.00 92.75 176 ASN A CA 1
ATOM 1380 C C . ASN A 1 176 ? -16.061 -9.392 21.613 1.00 92.75 176 ASN A C 1
ATOM 1382 O O . ASN A 1 176 ? -16.514 -9.852 20.565 1.00 92.75 176 ASN A O 1
ATOM 1386 N N . VAL A 1 177 ? -15.216 -8.369 21.655 1.00 93.56 177 VAL A N 1
ATOM 1387 C CA . VAL A 1 177 ? -14.597 -7.760 20.483 1.00 93.56 177 VAL A CA 1
ATOM 1388 C C . VAL A 1 177 ? -13.225 -8.391 20.316 1.00 93.56 177 VAL A C 1
ATOM 1390 O O . VAL A 1 177 ? -12.352 -8.242 21.173 1.00 93.56 177 VAL A O 1
ATOM 1393 N N . ASN A 1 178 ? -13.049 -9.128 19.226 1.00 92.94 178 ASN A N 1
ATOM 1394 C CA . ASN A 1 178 ? -11.800 -9.792 18.893 1.00 92.94 178 ASN A CA 1
ATOM 1395 C C . ASN A 1 178 ? -11.075 -9.006 17.811 1.00 92.94 178 ASN A C 1
ATOM 1397 O O . ASN A 1 178 ? -11.665 -8.625 16.801 1.00 92.94 178 ASN A O 1
ATOM 1401 N N . TYR A 1 179 ? -9.784 -8.813 18.028 1.00 90.94 179 TYR A N 1
ATOM 1402 C CA . TYR A 1 179 ? -8.888 -8.099 17.141 1.00 90.94 179 TYR A CA 1
ATOM 1403 C C . TYR A 1 179 ? -7.899 -9.083 16.543 1.00 90.94 179 TYR A C 1
ATOM 1405 O O . TYR A 1 179 ? -7.265 -9.835 17.287 1.00 90.94 179 TYR A O 1
ATOM 1413 N N . ASP A 1 180 ? -7.739 -9.045 15.226 1.00 84.94 180 ASP A N 1
ATOM 1414 C CA . ASP A 1 180 ? -6.628 -9.699 14.537 1.00 84.94 180 ASP A CA 1
ATOM 1415 C C . ASP A 1 180 ? -5.804 -8.616 13.837 1.00 84.94 180 ASP A C 1
ATOM 1417 O O . ASP A 1 180 ? -6.221 -8.038 12.822 1.00 84.94 180 ASP A O 1
ATOM 1421 N N . TYR A 1 181 ? -4.672 -8.281 14.456 1.00 68.19 181 TYR A N 1
ATOM 1422 C CA . TYR A 1 181 ? -3.748 -7.277 13.957 1.00 68.19 181 TYR A CA 1
ATOM 1423 C C . TYR A 1 181 ? -2.645 -7.946 13.150 1.00 68.19 181 TYR A C 1
ATOM 1425 O O . TYR A 1 181 ? -1.864 -8.744 13.673 1.00 68.19 181 TYR A O 1
ATOM 1433 N N . LEU A 1 182 ? -2.540 -7.561 11.881 1.00 58.50 182 LEU A N 1
ATOM 1434 C CA . LEU A 1 182 ? -1.383 -7.888 11.065 1.00 58.50 182 LEU A CA 1
ATOM 1435 C C . LEU A 1 182 ? -0.299 -6.856 11.369 1.00 58.50 182 LEU A C 1
ATOM 1437 O O . LEU A 1 182 ? -0.357 -5.722 10.896 1.00 58.50 182 LEU A O 1
ATOM 1441 N N . SER A 1 183 ? 0.693 -7.244 12.171 1.00 52.78 183 SER A N 1
ATOM 1442 C CA . SER A 1 183 ? 1.883 -6.411 12.346 1.00 52.78 183 SER A CA 1
ATOM 1443 C C . SER A 1 183 ? 2.560 -6.141 11.001 1.00 52.78 183 SER A C 1
ATOM 1445 O O . SER A 1 183 ? 2.433 -6.903 10.041 1.00 52.78 183 SER A O 1
ATOM 1447 N N . SER A 1 184 ? 3.367 -5.084 10.945 1.00 45.41 184 SER A N 1
ATOM 1448 C CA . SER A 1 184 ? 4.239 -4.788 9.804 1.00 45.41 184 SER A CA 1
ATOM 1449 C C . SER A 1 184 ? 5.182 -5.941 9.421 1.00 45.41 184 SER A C 1
ATOM 1451 O O . SER A 1 184 ? 5.701 -5.934 8.310 1.00 45.41 184 SER A O 1
ATOM 1453 N N . ALA A 1 185 ? 5.384 -6.917 10.314 1.00 45.91 185 ALA A N 1
ATOM 1454 C CA . ALA A 1 185 ? 6.179 -8.126 10.114 1.00 45.91 185 ALA A CA 1
ATOM 1455 C C . ALA A 1 185 ? 5.344 -9.367 9.719 1.00 45.91 185 ALA A C 1
ATOM 1457 O O . ALA A 1 185 ? 5.881 -10.471 9.658 1.00 45.91 185 ALA A O 1
ATOM 1458 N N . GLY A 1 186 ? 4.033 -9.222 9.489 1.00 48.94 186 GLY A N 1
ATOM 1459 C CA . GLY A 1 186 ? 3.142 -10.317 9.085 1.00 48.94 186 GLY A CA 1
ATOM 1460 C C . GLY A 1 186 ? 2.778 -11.303 10.202 1.00 48.94 186 GLY A C 1
ATOM 1461 O O . GLY A 1 186 ? 2.144 -12.321 9.936 1.00 48.94 186 GLY A O 1
ATOM 1462 N N . GLN A 1 187 ? 3.160 -11.023 11.451 1.00 51.62 187 GLN A N 1
ATOM 1463 C CA . GLN A 1 187 ? 2.726 -11.802 12.612 1.00 51.62 187 GLN A CA 1
ATOM 1464 C C . GLN A 1 187 ? 1.321 -11.344 13.014 1.00 51.62 187 GLN A C 1
ATOM 1466 O O . GLN A 1 187 ? 1.121 -10.151 13.268 1.00 51.62 187 GLN A O 1
ATOM 1471 N N . ALA A 1 188 ? 0.379 -12.287 13.041 1.00 61.88 188 ALA A N 1
ATOM 1472 C CA . ALA A 1 188 ? -0.989 -12.073 13.493 1.00 61.88 188 ALA A CA 1
ATOM 1473 C C . ALA A 1 188 ? -1.029 -12.075 15.026 1.00 61.88 188 ALA A C 1
ATOM 1475 O O . ALA A 1 188 ? -0.814 -13.111 15.662 1.00 61.88 188 ALA A O 1
ATOM 1476 N N . GLU A 1 189 ? -1.303 -10.919 15.623 1.00 72.12 189 GLU A N 1
ATOM 1477 C CA . GLU A 1 189 ? -1.571 -10.821 17.053 1.00 72.12 189 GLU A CA 1
ATOM 1478 C C . GLU A 1 189 ? -3.073 -10.796 17.303 1.00 72.12 189 GLU A C 1
ATOM 1480 O O . GLU A 1 189 ? -3.786 -9.903 16.840 1.00 72.12 189 GLU A O 1
ATOM 1485 N N . LYS A 1 190 ? -3.546 -11.765 18.093 1.00 84.75 190 LYS A N 1
ATOM 1486 C CA . LYS A 1 190 ? -4.939 -11.826 18.528 1.00 84.75 190 LYS A CA 1
ATOM 1487 C C . LYS A 1 190 ? -5.094 -11.182 19.895 1.00 84.75 190 LYS A C 1
ATOM 1489 O O . LYS A 1 190 ? -4.478 -11.620 20.869 1.00 84.75 190 LYS A O 1
ATOM 1494 N N . LYS A 1 191 ? -5.938 -10.158 19.978 1.00 88.88 191 LYS A N 1
ATOM 1495 C CA . LYS A 1 191 ? -6.344 -9.520 21.238 1.00 88.88 191 LYS A CA 1
ATOM 1496 C C . LYS A 1 191 ? -7.858 -9.612 21.373 1.00 88.88 191 LYS A C 1
ATOM 1498 O O . LYS A 1 191 ? -8.566 -9.777 20.385 1.00 88.88 191 LYS A O 1
ATOM 1503 N N . SER A 1 192 ? -8.365 -9.506 22.594 1.00 91.69 192 SER A N 1
ATOM 1504 C CA . SER A 1 192 ? -9.804 -9.521 22.842 1.00 91.69 192 SER A CA 1
ATOM 1505 C C . SER A 1 192 ? -10.143 -8.640 24.036 1.00 91.69 192 SER A C 1
ATOM 1507 O O . SER A 1 192 ? -9.361 -8.538 24.985 1.00 91.69 192 SER A O 1
ATOM 1509 N N . THR A 1 193 ? -11.304 -7.999 23.986 1.00 94.38 193 THR A N 1
ATOM 1510 C CA . THR A 1 193 ? -11.895 -7.263 25.106 1.00 94.38 193 THR A CA 1
ATOM 1511 C C . THR A 1 193 ? -13.397 -7.497 25.153 1.00 94.38 193 THR A C 1
ATOM 1513 O O . THR A 1 193 ? -14.003 -7.930 24.176 1.00 94.38 193 THR A O 1
ATOM 1516 N N . LYS A 1 194 ? -14.008 -7.188 26.295 1.00 95.25 194 LYS A N 1
ATOM 1517 C CA . LYS A 1 194 ? -15.461 -7.241 26.464 1.00 95.25 194 LYS A CA 1
ATOM 1518 C C . LYS A 1 194 ? -16.085 -5.883 26.188 1.00 95.25 194 LYS A C 1
ATOM 1520 O O . LYS A 1 194 ? -15.541 -4.877 26.640 1.00 95.25 194 LYS A O 1
ATOM 1525 N N . ILE A 1 195 ? -17.263 -5.869 25.568 1.00 94.69 195 ILE A N 1
ATOM 1526 C CA . ILE A 1 195 ? -18.053 -4.650 25.328 1.00 94.69 195 ILE A CA 1
ATOM 1527 C C . ILE A 1 195 ? -18.282 -3.885 26.636 1.00 94.69 195 ILE A C 1
ATOM 1529 O O . ILE A 1 195 ? -18.016 -2.691 26.696 1.00 94.69 195 ILE A O 1
ATOM 1533 N N . SER A 1 196 ? -18.662 -4.570 27.718 1.00 94.19 196 SER A N 1
ATOM 1534 C CA . SER A 1 196 ? -18.859 -3.937 29.033 1.00 94.19 196 SER A CA 1
ATOM 1535 C C . SER A 1 196 ? -17.611 -3.239 29.567 1.00 94.19 196 SER A C 1
ATOM 1537 O O . SER A 1 196 ? -17.696 -2.149 30.126 1.00 94.19 196 SER A O 1
ATOM 1539 N N . LYS A 1 197 ? -16.430 -3.825 29.341 1.00 94.44 197 LYS A N 1
ATOM 1540 C CA . LYS A 1 197 ? -15.159 -3.199 29.711 1.00 94.44 197 LYS A CA 1
ATOM 1541 C C . LYS A 1 197 ? -14.857 -1.977 28.842 1.00 94.44 197 LYS A C 1
ATOM 1543 O O . LYS A 1 197 ? -14.322 -1.008 29.360 1.00 94.44 197 LYS A O 1
ATOM 1548 N N . MET A 1 198 ? -15.188 -2.010 27.548 1.00 95.12 198 MET A N 1
ATOM 1549 C CA . MET A 1 198 ? -15.027 -0.840 26.674 1.00 95.12 198 MET A CA 1
ATOM 1550 C C . MET A 1 198 ? -15.932 0.310 27.114 1.00 95.12 198 MET A C 1
ATOM 1552 O O . MET A 1 198 ? -15.450 1.426 27.257 1.00 95.12 198 MET A O 1
ATOM 1556 N N . ILE A 1 199 ? -17.211 0.029 27.380 1.00 95.69 199 ILE A N 1
ATOM 1557 C CA . ILE A 1 199 ? -18.177 1.038 27.830 1.00 95.69 199 ILE A CA 1
ATOM 1558 C C . ILE A 1 199 ? -17.721 1.668 29.149 1.00 95.69 199 ILE A C 1
ATOM 1560 O O . ILE A 1 199 ? -17.634 2.889 29.232 1.00 95.69 199 ILE A O 1
ATOM 1564 N N . SER A 1 200 ? -17.345 0.857 30.143 1.00 94.75 200 SER A N 1
ATOM 1565 C CA . SER A 1 200 ? -16.895 1.387 31.437 1.00 94.75 200 SER A CA 1
ATOM 1566 C C . SER A 1 200 ? -15.593 2.192 31.335 1.00 94.75 200 SER A C 1
ATOM 1568 O O . SER A 1 200 ? -15.439 3.225 31.978 1.00 94.75 200 SER A O 1
ATOM 1570 N N . ASN A 1 201 ? -14.658 1.769 30.479 1.00 95.25 201 ASN A N 1
ATOM 1571 C CA . ASN A 1 201 ? -13.375 2.455 30.343 1.00 95.25 201 ASN A CA 1
ATOM 1572 C C . ASN A 1 201 ? -13.434 3.736 29.496 1.00 95.25 201 ASN A C 1
ATOM 1574 O O . ASN A 1 201 ? -12.563 4.586 29.670 1.00 95.25 201 ASN A O 1
ATOM 1578 N N . TYR A 1 202 ? -14.376 3.841 28.553 1.00 96.00 202 TYR A N 1
ATOM 1579 C CA . TYR A 1 202 ? -14.321 4.860 27.496 1.00 96.00 202 TYR A CA 1
ATOM 1580 C C . TYR A 1 202 ? -15.647 5.573 27.209 1.00 96.00 202 TYR A C 1
ATOM 1582 O O . TYR A 1 202 ? -15.654 6.469 26.377 1.00 96.00 202 TYR A O 1
ATOM 1590 N N . TYR A 1 203 ? -16.762 5.238 27.870 1.00 95.56 203 TYR A N 1
ATOM 1591 C CA . TYR A 1 203 ? -18.064 5.849 27.548 1.00 95.56 203 TYR A CA 1
ATOM 1592 C C . TYR A 1 203 ? -18.984 6.122 28.753 1.00 95.56 203 TYR A C 1
ATOM 1594 O O . TYR A 1 203 ? -20.080 6.656 28.594 1.00 95.56 203 TYR A O 1
ATOM 1602 N N . GLU A 1 204 ? -18.577 5.759 29.971 1.00 92.75 204 GLU A N 1
ATOM 1603 C CA . GLU A 1 204 ? -19.454 5.825 31.150 1.00 92.75 204 GLU A CA 1
ATOM 1604 C C . GLU A 1 204 ? -19.679 7.264 31.651 1.00 92.75 204 GLU A C 1
ATOM 1606 O O . GLU A 1 204 ? -20.798 7.638 32.004 1.00 92.75 204 GLU A O 1
ATOM 1611 N N . THR A 1 205 ? -18.636 8.098 31.632 1.00 93.88 205 THR A N 1
ATOM 1612 C CA . THR A 1 205 ? -18.688 9.491 32.113 1.00 93.88 205 THR A CA 1
ATOM 1613 C C . THR A 1 205 ? -18.804 10.497 30.967 1.00 93.88 205 THR A C 1
ATOM 1615 O O . THR A 1 205 ? -18.418 10.204 29.838 1.00 93.88 205 THR A O 1
ATOM 1618 N N . ASP A 1 206 ? -19.284 11.712 31.246 1.00 94.81 206 ASP A N 1
ATOM 1619 C CA . ASP A 1 206 ? -19.433 12.754 30.216 1.00 94.81 206 ASP A CA 1
ATOM 1620 C C . ASP A 1 206 ? -18.091 13.139 29.569 1.00 94.81 206 ASP A C 1
ATOM 1622 O O . ASP A 1 206 ? -18.015 13.275 28.352 1.00 94.81 206 ASP A O 1
ATOM 1626 N N . SER A 1 207 ? -17.008 13.192 30.353 1.00 96.12 207 SER A N 1
ATOM 1627 C CA . SER A 1 207 ? -15.652 13.420 29.828 1.00 96.12 207 SER A CA 1
ATOM 1628 C C . SER A 1 207 ? -15.207 12.312 28.868 1.00 96.12 207 SER A C 1
ATOM 1630 O O . SER A 1 207 ? -14.579 12.588 27.852 1.00 96.12 207 SER A O 1
ATOM 1632 N N . MET A 1 208 ? -15.539 11.053 29.163 1.00 96.50 208 MET A N 1
ATOM 1633 C CA . MET A 1 208 ? -15.209 9.915 28.298 1.00 96.50 208 MET A CA 1
ATOM 1634 C C . MET A 1 208 ? -16.021 9.926 26.994 1.00 96.50 208 MET A C 1
ATOM 1636 O O . MET A 1 208 ? -15.507 9.581 25.927 1.00 96.50 208 MET A O 1
ATOM 1640 N N . LYS A 1 209 ? -17.285 10.356 27.059 1.00 96.19 209 LYS A N 1
ATOM 1641 C CA . LYS A 1 209 ? -18.117 10.559 25.867 1.00 96.19 209 LYS A CA 1
ATOM 1642 C C . LYS A 1 209 ? -17.543 11.660 24.981 1.00 96.19 209 LYS A C 1
ATOM 1644 O O . LYS A 1 209 ? -17.434 11.442 23.783 1.00 96.19 209 LYS A O 1
ATOM 1649 N N . GLU A 1 210 ? -17.082 12.771 25.553 1.00 96.88 210 GLU A N 1
ATOM 1650 C CA . GLU A 1 210 ? -16.436 13.863 24.806 1.00 96.88 210 GLU A CA 1
ATOM 1651 C C . GLU A 1 210 ? -15.128 13.408 24.117 1.00 96.88 210 GLU A C 1
ATOM 1653 O O . GLU A 1 210 ? -14.865 13.722 22.951 1.00 96.88 210 GLU A O 1
ATOM 1658 N N . GLU A 1 211 ? -14.326 12.569 24.784 1.00 96.00 211 GLU A N 1
ATOM 1659 C CA . GLU A 1 211 ? -13.169 11.917 24.153 1.00 96.00 211 GLU A CA 1
ATOM 1660 C C . GLU A 1 211 ? -13.588 10.979 23.007 1.00 96.00 211 GLU A C 1
ATOM 1662 O O . GLU A 1 211 ? -12.967 10.971 21.939 1.00 96.00 211 GLU A O 1
ATOM 1667 N N . THR A 1 212 ? -14.661 10.209 23.192 1.00 97.06 212 THR A N 1
ATOM 1668 C CA . THR A 1 212 ? -15.213 9.328 22.151 1.00 97.06 212 THR A CA 1
ATOM 1669 C C . THR A 1 212 ? -15.748 10.128 20.966 1.00 97.06 212 THR A C 1
ATOM 1671 O O . THR A 1 212 ? -15.518 9.749 19.817 1.00 97.06 212 THR A O 1
ATOM 1674 N N . GLU A 1 213 ? -16.400 11.265 21.203 1.00 96.69 213 GLU A N 1
ATOM 1675 C CA . GLU A 1 213 ? -16.847 12.196 20.163 1.00 96.69 213 GLU A CA 1
ATOM 1676 C C . GLU A 1 213 ? -15.660 12.761 19.373 1.00 96.69 213 GLU A C 1
ATOM 1678 O O . GLU A 1 213 ? -15.707 12.829 18.141 1.00 96.69 213 GLU A O 1
ATOM 1683 N N . THR A 1 214 ? -14.545 13.058 20.046 1.00 97.38 214 THR A N 1
ATOM 1684 C CA . THR A 1 214 ? -13.306 13.485 19.378 1.00 97.38 214 THR A CA 1
ATOM 1685 C C . THR A 1 214 ? -12.800 12.414 18.409 1.00 97.38 214 THR A C 1
ATOM 1687 O O . THR A 1 214 ? -12.430 12.729 17.277 1.00 97.38 214 THR A O 1
ATOM 1690 N N . VAL A 1 215 ? -12.822 11.136 18.795 1.00 97.50 215 VAL A N 1
ATOM 1691 C CA . VAL A 1 215 ? -12.434 10.029 17.901 1.00 97.50 215 VAL A CA 1
ATOM 1692 C C . VAL A 1 215 ? -13.470 9.824 16.790 1.00 97.50 215 VAL A C 1
ATOM 1694 O O . VAL A 1 215 ? -13.105 9.626 15.634 1.00 97.50 215 VAL A O 1
ATOM 1697 N N . THR A 1 216 ? -14.755 9.941 17.116 1.00 96.88 216 THR A N 1
ATOM 1698 C CA . THR A 1 216 ? -15.886 9.849 16.178 1.00 96.88 216 THR A CA 1
ATOM 1699 C C . THR A 1 216 ? -15.773 10.897 15.066 1.00 96.88 216 THR A C 1
ATOM 1701 O O . THR A 1 216 ? -16.059 10.594 13.910 1.00 96.88 216 THR A O 1
ATOM 1704 N N . SER A 1 217 ? -15.277 12.101 15.375 1.00 97.25 217 SER A N 1
ATOM 1705 C CA . SER A 1 217 ? -15.085 13.183 14.395 1.00 97.25 217 SER A CA 1
ATOM 1706 C C . SER A 1 217 ? -14.054 12.866 13.299 1.00 97.25 217 SER A C 1
ATOM 1708 O O . SER A 1 217 ? -14.061 13.494 12.241 1.00 97.25 217 SER A O 1
ATOM 1710 N N . LYS A 1 218 ? -13.196 11.863 13.525 1.00 96.81 218 LYS A N 1
ATOM 1711 C CA . LYS A 1 218 ? -12.182 11.381 12.575 1.00 96.81 218 LYS A CA 1
ATOM 1712 C C . LYS A 1 218 ? -12.716 10.313 11.617 1.00 96.81 218 LYS A C 1
ATOM 1714 O O . LYS A 1 218 ? -11.990 9.878 10.722 1.00 96.81 218 LYS A O 1
ATOM 1719 N N . MET A 1 219 ? -13.946 9.841 11.820 1.00 95.56 219 MET A N 1
ATOM 1720 C CA . MET A 1 219 ? -14.521 8.757 11.027 1.00 95.56 219 MET A CA 1
ATOM 1721 C C . MET A 1 219 ? -14.888 9.248 9.628 1.00 95.56 219 MET A C 1
ATOM 1723 O O . MET A 1 219 ? -15.627 10.216 9.463 1.00 95.56 219 MET A O 1
ATOM 1727 N N . VAL A 1 220 ? -14.387 8.551 8.614 1.00 93.50 220 VAL A N 1
ATOM 1728 C CA . VAL A 1 220 ? -14.645 8.833 7.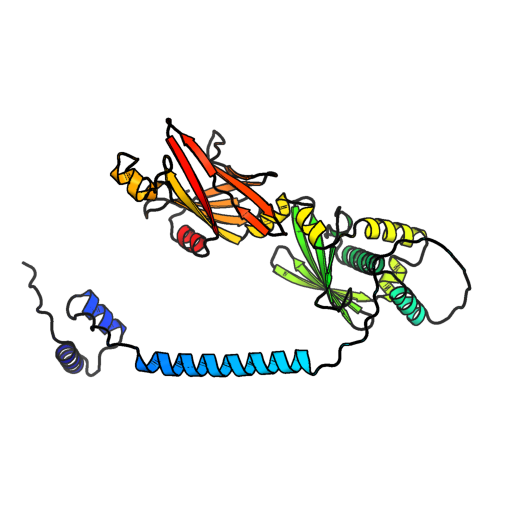199 1.00 93.50 220 VAL A CA 1
ATOM 1729 C C . VAL A 1 220 ? -15.038 7.557 6.462 1.00 93.50 220 VAL A C 1
ATOM 1731 O O . VAL A 1 220 ? -14.845 6.442 6.958 1.00 93.50 220 VAL A O 1
ATOM 1734 N N . THR A 1 221 ? -15.580 7.695 5.252 1.00 90.44 221 THR A N 1
ATOM 1735 C CA . THR A 1 221 ? -15.861 6.518 4.426 1.00 90.44 221 THR A CA 1
ATOM 1736 C C . THR A 1 221 ? -14.554 5.837 3.988 1.00 90.44 221 THR A C 1
ATOM 1738 O O . THR A 1 221 ? -13.509 6.490 3.912 1.00 90.44 221 THR A O 1
ATOM 1741 N N . PRO A 1 222 ? -14.568 4.532 3.654 1.00 88.00 222 PRO A N 1
ATOM 1742 C CA . PRO A 1 222 ? -13.383 3.864 3.117 1.00 88.00 222 PRO A CA 1
ATOM 1743 C C . PRO A 1 222 ? -12.801 4.558 1.874 1.00 88.00 222 PRO A C 1
ATOM 1745 O O . PRO A 1 222 ? -11.584 4.679 1.758 1.00 88.00 222 PRO A O 1
ATOM 1748 N N . ALA A 1 223 ? -13.653 5.074 0.983 1.00 84.00 223 ALA A N 1
ATOM 1749 C CA . ALA A 1 223 ? -13.221 5.811 -0.206 1.00 84.00 223 ALA A CA 1
ATOM 1750 C C . ALA A 1 223 ? -12.529 7.142 0.149 1.00 84.00 223 ALA A C 1
ATOM 1752 O O . ALA A 1 223 ? -11.475 7.467 -0.405 1.00 84.00 223 ALA A O 1
ATOM 1753 N N . ASP A 1 224 ? -13.077 7.878 1.120 1.00 87.06 224 ASP A N 1
ATOM 1754 C CA . ASP A 1 224 ? -12.484 9.131 1.600 1.00 87.06 224 ASP A CA 1
ATOM 1755 C C . ASP A 1 224 ? -11.153 8.893 2.316 1.00 87.06 224 ASP A C 1
ATOM 1757 O O . ASP A 1 224 ? -10.239 9.706 2.194 1.00 87.06 224 ASP A O 1
ATOM 1761 N N . LEU A 1 225 ? -11.014 7.782 3.052 1.00 88.44 225 LEU A N 1
ATOM 1762 C CA . LEU A 1 225 ? -9.738 7.427 3.670 1.00 88.44 225 LEU A CA 1
ATOM 1763 C C . LEU A 1 225 ? -8.679 7.185 2.596 1.00 88.44 225 LEU A C 1
ATOM 1765 O O . LEU A 1 225 ? -7.611 7.789 2.656 1.00 88.44 225 LEU A O 1
ATOM 1769 N N . LEU A 1 226 ? -8.967 6.331 1.610 1.00 80.81 226 LEU A N 1
ATOM 1770 C CA . LEU A 1 226 ? -7.992 5.953 0.584 1.00 80.81 226 LEU A CA 1
ATOM 1771 C C . LEU A 1 226 ? -7.455 7.161 -0.185 1.00 80.81 226 LEU A C 1
ATOM 1773 O O . LEU A 1 226 ? -6.270 7.209 -0.481 1.00 80.81 226 LEU A O 1
ATOM 1777 N N . THR A 1 227 ? -8.302 8.151 -0.454 1.00 77.50 227 THR A N 1
ATOM 1778 C CA . THR A 1 227 ? -7.919 9.368 -1.186 1.00 77.50 227 THR A CA 1
ATOM 1779 C C . THR A 1 227 ? -7.391 10.492 -0.294 1.00 77.50 227 THR A C 1
ATOM 1781 O O . THR A 1 227 ? -6.827 11.458 -0.804 1.00 77.50 227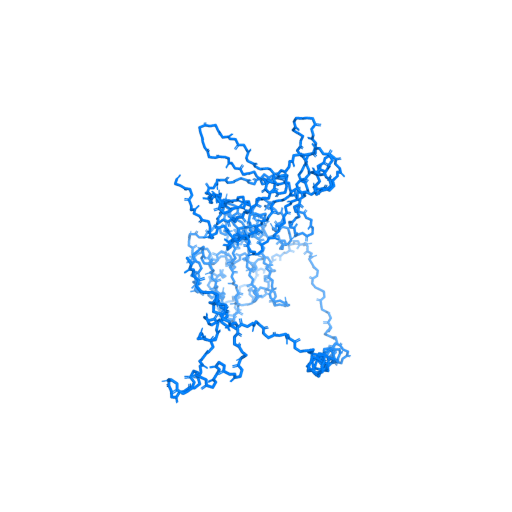 THR A O 1
ATOM 1784 N N . SER A 1 228 ? -7.534 10.381 1.031 1.00 84.00 228 SER A N 1
ATOM 1785 C CA . SER A 1 228 ? -7.042 11.397 1.970 1.00 84.00 228 SER A CA 1
ATOM 1786 C C . SER A 1 228 ? -5.524 11.465 2.087 1.00 84.00 228 SER A C 1
ATOM 1788 O O . SER A 1 228 ? -5.002 12.501 2.490 1.00 84.00 228 SER A O 1
ATOM 1790 N N . ASP A 1 229 ? -4.841 10.389 1.705 1.00 85.38 229 ASP A N 1
ATOM 1791 C CA . ASP A 1 229 ? -3.389 10.308 1.643 1.00 85.38 229 ASP A CA 1
ATOM 1792 C C . ASP A 1 229 ? -2.956 9.756 0.273 1.00 85.38 229 ASP A C 1
ATOM 1794 O O . ASP A 1 229 ? -2.708 8.555 0.133 1.00 85.38 229 ASP A O 1
ATOM 1798 N N . PRO A 1 230 ? -2.892 10.608 -0.769 1.00 85.56 230 PRO A N 1
ATOM 1799 C CA . PRO A 1 230 ? -2.518 10.189 -2.120 1.00 85.56 230 PRO A CA 1
ATOM 1800 C C . PRO A 1 230 ? -1.152 9.497 -2.182 1.00 85.56 230 PRO A C 1
ATOM 1802 O O . PRO A 1 230 ? -0.969 8.553 -2.949 1.00 85.56 230 PRO A O 1
ATOM 1805 N N . ILE A 1 231 ? -0.207 9.952 -1.355 1.00 89.06 231 ILE A N 1
ATOM 1806 C CA . ILE A 1 231 ? 1.157 9.422 -1.286 1.00 89.06 231 ILE A CA 1
ATOM 1807 C C . ILE A 1 231 ? 1.122 8.003 -0.725 1.00 89.06 231 ILE A C 1
ATOM 1809 O O . ILE A 1 231 ? 1.605 7.073 -1.377 1.00 89.06 231 ILE A O 1
ATOM 1813 N N . GLY A 1 232 ? 0.505 7.824 0.447 1.00 86.88 232 GLY A N 1
ATOM 1814 C CA . GLY A 1 232 ? 0.337 6.513 1.066 1.00 86.88 232 GLY A CA 1
ATOM 1815 C C . GLY A 1 232 ? -0.453 5.555 0.179 1.00 86.88 232 GLY A C 1
ATOM 1816 O O . GLY A 1 232 ? -0.087 4.389 0.025 1.00 86.88 232 GLY A O 1
ATOM 1817 N N . PHE A 1 233 ? -1.499 6.048 -0.485 1.00 86.94 233 PHE A N 1
ATOM 1818 C CA . PHE A 1 233 ? -2.304 5.260 -1.411 1.00 86.94 233 PHE A CA 1
ATOM 1819 C C . PHE A 1 233 ? -1.477 4.708 -2.573 1.00 86.94 233 PHE A C 1
ATOM 1821 O O . PHE A 1 233 ? -1.510 3.506 -2.842 1.00 86.94 233 PHE A O 1
ATOM 1828 N N . VAL A 1 234 ? -0.687 5.556 -3.234 1.00 91.44 234 VAL A N 1
ATOM 1829 C CA . VAL A 1 234 ? 0.189 5.137 -4.337 1.00 91.44 234 VAL A CA 1
ATOM 1830 C C . VAL A 1 234 ? 1.254 4.174 -3.840 1.00 91.44 234 VAL A C 1
ATOM 1832 O O . VAL A 1 234 ? 1.468 3.131 -4.453 1.00 91.44 234 VAL A O 1
ATOM 1835 N N . GLN A 1 235 ? 1.859 4.461 -2.688 1.00 91.44 235 GLN A N 1
ATOM 1836 C CA . GLN A 1 235 ? 2.864 3.602 -2.073 1.00 91.44 235 GLN A CA 1
ATOM 1837 C C . GLN A 1 235 ? 2.337 2.182 -1.825 1.00 91.44 235 GLN A C 1
ATOM 1839 O O . GLN A 1 235 ? 2.964 1.210 -2.245 1.00 91.44 235 GLN A O 1
ATOM 1844 N N . ASN A 1 236 ? 1.151 2.046 -1.229 1.00 86.88 236 ASN A N 1
ATOM 1845 C CA . ASN A 1 236 ? 0.526 0.740 -0.993 1.00 86.88 236 ASN A CA 1
ATOM 1846 C C . ASN A 1 236 ? 0.168 -0.001 -2.290 1.00 86.88 236 ASN A C 1
ATOM 1848 O O . ASN A 1 236 ? 0.074 -1.227 -2.289 1.00 86.88 236 ASN A O 1
ATOM 1852 N N . ASN A 1 237 ? -0.030 0.721 -3.394 1.00 90.31 237 ASN A N 1
ATOM 1853 C CA . ASN A 1 237 ? -0.347 0.130 -4.692 1.00 90.31 237 ASN A CA 1
ATOM 1854 C C . ASN A 1 237 ? 0.886 -0.326 -5.484 1.00 90.31 237 ASN A C 1
ATOM 1856 O O . ASN A 1 237 ? 0.719 -1.113 -6.421 1.00 90.31 237 ASN A O 1
ATOM 1860 N N . ILE A 1 238 ? 2.093 0.125 -5.123 1.00 94.50 238 ILE A N 1
ATOM 1861 C CA . ILE A 1 238 ? 3.341 -0.216 -5.829 1.00 94.50 238 ILE A CA 1
ATOM 1862 C C . ILE A 1 238 ? 4.283 -1.111 -5.022 1.00 94.50 238 ILE A C 1
ATOM 1864 O O . ILE A 1 238 ? 4.991 -1.922 -5.618 1.00 94.50 238 ILE A O 1
ATOM 1868 N N . VAL A 1 239 ? 4.314 -0.988 -3.690 1.00 94.88 239 VAL A N 1
ATOM 1869 C CA . VAL A 1 239 ? 5.241 -1.758 -2.845 1.00 94.88 239 VAL A CA 1
ATOM 1870 C C . VAL A 1 239 ? 4.949 -3.254 -2.966 1.00 94.88 239 VAL A C 1
ATOM 1872 O O . VAL A 1 239 ? 3.807 -3.700 -2.887 1.00 94.88 239 VAL A O 1
ATOM 1875 N N . GLY A 1 240 ? 6.006 -4.041 -3.168 1.00 95.06 240 GLY A N 1
ATOM 1876 C CA . GLY A 1 240 ? 5.926 -5.480 -3.403 1.00 95.06 240 GLY A CA 1
ATOM 1877 C C . GLY A 1 240 ? 5.559 -5.864 -4.838 1.00 95.06 240 GLY A C 1
ATOM 1878 O O . GLY A 1 240 ? 5.384 -7.053 -5.109 1.00 95.06 240 GLY A O 1
ATOM 1879 N N . LYS A 1 241 ? 5.463 -4.903 -5.767 1.00 97.00 241 LYS A N 1
ATOM 1880 C CA . LYS A 1 241 ? 5.129 -5.160 -7.171 1.00 97.00 241 LYS A CA 1
ATOM 1881 C C . LYS A 1 241 ? 6.267 -4.836 -8.130 1.00 97.00 241 LYS A C 1
ATOM 1883 O O . LYS A 1 241 ? 7.133 -3.997 -7.872 1.00 97.00 241 LYS A O 1
ATOM 1888 N N . GLY A 1 242 ? 6.246 -5.555 -9.249 1.00 97.69 242 GLY A N 1
ATOM 1889 C CA . GLY A 1 242 ? 7.152 -5.387 -10.374 1.00 97.69 242 GLY A CA 1
ATOM 1890 C C . GLY A 1 242 ? 6.529 -4.541 -11.483 1.00 97.69 242 GLY A C 1
ATOM 1891 O O . GLY A 1 242 ? 5.328 -4.631 -11.729 1.00 97.69 242 GLY A O 1
ATOM 1892 N N . PHE A 1 243 ? 7.342 -3.737 -12.161 1.00 98.25 243 PHE A N 1
ATOM 1893 C CA . PHE A 1 243 ? 6.922 -2.864 -13.254 1.00 98.25 243 PHE A CA 1
ATOM 1894 C C . PHE A 1 243 ? 7.949 -2.859 -14.381 1.00 98.25 243 PHE A C 1
ATOM 1896 O O . PHE A 1 243 ? 9.127 -3.159 -14.178 1.00 98.25 243 PHE A O 1
ATOM 1903 N N . ILE A 1 244 ? 7.496 -2.472 -15.567 1.00 97.00 244 ILE A N 1
ATOM 1904 C CA . ILE A 1 244 ? 8.333 -2.239 -16.739 1.00 97.00 244 ILE A CA 1
ATOM 1905 C C . ILE A 1 244 ? 8.094 -0.823 -17.263 1.00 97.00 244 ILE A C 1
ATOM 1907 O O . ILE A 1 244 ? 6.950 -0.418 -17.501 1.00 97.00 244 ILE A O 1
ATOM 1911 N N . ARG A 1 245 ? 9.188 -0.090 -17.473 1.00 95.75 245 ARG A N 1
ATOM 1912 C CA . ARG A 1 245 ? 9.227 1.159 -18.232 1.00 95.75 245 ARG A CA 1
ATOM 1913 C C . ARG A 1 245 ? 9.782 0.858 -19.614 1.00 95.75 245 ARG A C 1
ATOM 1915 O O . ARG A 1 245 ? 10.814 0.204 -19.734 1.00 95.75 245 ARG A O 1
ATOM 1922 N N . GLN A 1 246 ? 9.091 1.293 -20.660 1.00 94.69 246 GLN A N 1
ATOM 1923 C CA . GLN A 1 246 ? 9.564 1.092 -22.029 1.00 94.69 246 GLN A CA 1
ATOM 1924 C C . GLN A 1 246 ? 9.170 2.237 -22.950 1.00 94.69 246 GLN A C 1
ATOM 1926 O O . GLN A 1 246 ? 8.093 2.821 -22.785 1.00 94.69 246 GLN A O 1
ATOM 1931 N N . ILE A 1 247 ? 9.987 2.493 -23.970 1.00 94.31 247 ILE A N 1
ATOM 1932 C CA . ILE A 1 247 ? 9.645 3.468 -25.004 1.00 94.31 247 ILE A CA 1
ATOM 1933 C C . ILE A 1 247 ? 8.412 2.997 -25.777 1.00 94.31 247 ILE A C 1
ATOM 1935 O O . ILE A 1 247 ? 8.384 1.927 -26.386 1.00 94.31 247 ILE A O 1
ATOM 1939 N N . LYS A 1 248 ? 7.387 3.842 -25.764 1.00 94.62 248 LYS A N 1
ATOM 1940 C CA . LYS A 1 248 ? 6.154 3.710 -26.533 1.00 94.62 248 LYS A CA 1
ATOM 1941 C C . LYS A 1 248 ? 6.290 4.352 -27.914 1.00 94.62 248 LYS A C 1
ATOM 1943 O O . LYS A 1 248 ? 5.820 3.777 -28.896 1.00 94.62 248 LYS A O 1
ATOM 1948 N N . SER A 1 249 ? 6.955 5.507 -28.003 1.00 95.62 249 SER A N 1
ATOM 1949 C CA . SER A 1 249 ? 7.267 6.172 -29.275 1.00 95.62 249 SER A CA 1
ATOM 1950 C C . SER A 1 249 ? 8.491 7.084 -29.197 1.00 95.62 249 SER A C 1
ATOM 1952 O O . SER A 1 249 ? 8.812 7.604 -28.133 1.00 95.62 249 SER A O 1
ATOM 1954 N N . TYR A 1 250 ? 9.111 7.323 -30.350 1.00 95.56 250 TYR A N 1
ATOM 1955 C CA . TYR A 1 250 ? 10.198 8.276 -30.571 1.00 95.56 250 TYR A CA 1
ATOM 1956 C C . TYR A 1 250 ? 9.823 9.186 -31.745 1.00 95.56 250 TYR A C 1
ATOM 1958 O O . TYR A 1 250 ? 9.512 8.678 -32.823 1.00 95.56 250 TYR A O 1
ATOM 1966 N N . ASP A 1 251 ? 9.765 10.500 -31.526 1.00 95.25 251 ASP A N 1
ATOM 1967 C CA . ASP A 1 251 ? 9.270 11.505 -32.485 1.00 95.25 251 ASP A CA 1
ATOM 1968 C C . ASP A 1 251 ? 7.906 11.133 -33.100 1.00 95.25 251 ASP A C 1
ATOM 1970 O O . ASP A 1 251 ? 7.660 11.259 -34.301 1.00 95.25 251 ASP A O 1
ATOM 1974 N N . GLY A 1 252 ? 7.011 10.584 -32.271 1.00 94.88 252 GLY A N 1
ATOM 1975 C CA . GLY A 1 252 ? 5.691 10.102 -32.694 1.00 94.88 252 GLY A CA 1
ATOM 1976 C C . GLY A 1 252 ? 5.710 8.816 -33.535 1.00 94.88 252 GLY A C 1
ATOM 1977 O O . GLY A 1 252 ? 4.655 8.334 -33.946 1.00 94.88 252 GLY A O 1
ATOM 1978 N N . MET A 1 253 ? 6.880 8.221 -33.781 1.00 95.44 253 MET A N 1
ATOM 1979 C CA . MET A 1 253 ? 7.027 6.945 -34.479 1.00 95.44 253 MET A CA 1
ATOM 1980 C C . MET A 1 253 ? 7.167 5.777 -33.504 1.00 95.44 253 MET A C 1
ATOM 1982 O O . MET A 1 253 ? 7.771 5.879 -32.439 1.00 95.44 253 MET A O 1
ATOM 1986 N N . ASN A 1 254 ? 6.635 4.619 -33.901 1.00 93.44 254 ASN A N 1
ATOM 1987 C CA . ASN A 1 254 ? 6.894 3.363 -33.204 1.00 93.44 254 ASN A CA 1
ATOM 1988 C C . ASN A 1 254 ? 8.418 3.079 -33.153 1.00 93.44 254 ASN A C 1
ATOM 1990 O O . ASN A 1 254 ? 9.080 3.276 -34.179 1.00 93.44 254 ASN A O 1
ATOM 1994 N N . PRO A 1 255 ? 8.962 2.578 -32.025 1.00 92.38 255 PRO A N 1
ATOM 1995 C CA . PRO A 1 255 ? 10.393 2.326 -31.846 1.00 92.38 255 PRO A CA 1
ATOM 1996 C C . PRO A 1 255 ? 11.062 1.536 -32.975 1.00 92.38 255 PRO A C 1
ATOM 1998 O O . PRO A 1 255 ? 12.062 1.990 -33.524 1.00 92.38 255 PRO A O 1
ATOM 2001 N N . ASP A 1 256 ? 10.488 0.407 -33.402 1.00 90.88 256 ASP A N 1
ATOM 2002 C CA . ASP A 1 256 ? 11.061 -0.422 -34.474 1.00 90.88 256 ASP A CA 1
ATOM 2003 C C . ASP A 1 256 ? 11.156 0.334 -35.799 1.00 90.88 256 ASP A C 1
ATOM 2005 O O . ASP A 1 256 ? 12.096 0.163 -36.581 1.00 90.88 256 ASP A O 1
ATOM 2009 N N . ARG A 1 257 ? 10.159 1.181 -36.074 1.00 93.00 257 ARG A N 1
ATOM 2010 C CA . ARG A 1 257 ? 10.147 2.022 -37.269 1.00 93.00 257 ARG A CA 1
ATOM 2011 C C . ARG A 1 257 ? 11.152 3.161 -37.142 1.00 93.00 257 ARG A C 1
ATOM 2013 O O . ARG A 1 257 ? 11.838 3.433 -38.123 1.00 93.00 257 ARG A O 1
ATOM 2020 N N . ALA A 1 258 ? 11.261 3.796 -35.980 1.00 93.50 258 ALA A N 1
ATOM 2021 C CA . ALA A 1 258 ? 12.235 4.855 -35.734 1.00 93.50 258 ALA A CA 1
ATOM 2022 C C . ALA A 1 258 ? 13.670 4.357 -35.970 1.00 93.50 258 ALA A C 1
ATOM 2024 O O . ALA A 1 258 ? 14.404 4.971 -36.742 1.00 93.50 258 ALA A O 1
ATOM 2025 N N . MET A 1 259 ? 14.031 3.185 -35.432 1.00 93.00 259 MET A N 1
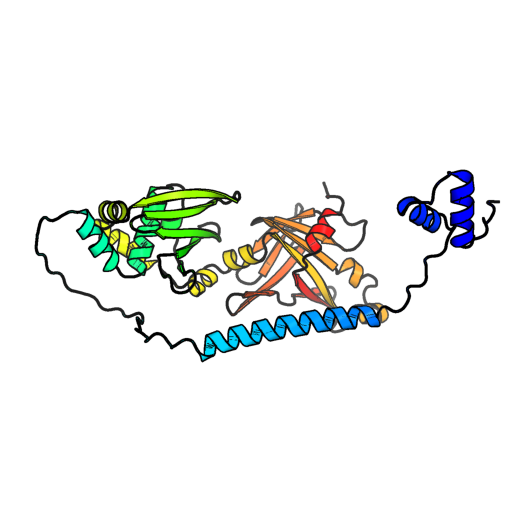ATOM 2026 C CA . MET A 1 259 ? 15.361 2.581 -35.625 1.00 93.00 259 MET A CA 1
ATOM 2027 C C . MET A 1 259 ? 15.693 2.327 -37.105 1.00 93.00 259 MET A C 1
ATOM 2029 O O . MET A 1 259 ? 16.832 2.496 -37.535 1.00 93.00 259 MET A O 1
ATOM 2033 N N . LYS A 1 260 ? 14.695 1.973 -37.924 1.00 92.69 260 LYS A N 1
ATOM 2034 C CA . LYS A 1 260 ? 14.867 1.784 -39.378 1.00 92.69 260 LYS A CA 1
ATOM 2035 C C . LYS A 1 260 ? 14.976 3.093 -40.165 1.00 92.69 260 LYS A C 1
ATOM 2037 O O . LYS A 1 260 ? 15.420 3.059 -41.307 1.00 92.69 260 LYS A O 1
ATOM 2042 N N . ASN A 1 261 ? 14.559 4.221 -39.588 1.00 91.38 261 ASN A N 1
ATOM 2043 C CA . ASN A 1 261 ? 14.508 5.532 -40.245 1.00 91.38 261 ASN A CA 1
ATOM 2044 C C . ASN A 1 261 ? 15.514 6.531 -39.645 1.00 91.38 261 ASN A C 1
ATOM 2046 O O . ASN A 1 261 ? 15.268 7.732 -39.652 1.00 91.38 261 ASN A O 1
ATOM 2050 N N . GLY A 1 262 ? 16.648 6.041 -39.135 1.00 88.25 262 GLY A N 1
ATOM 2051 C CA . GLY A 1 262 ? 17.738 6.885 -38.634 1.00 88.25 262 GLY A CA 1
ATOM 2052 C C . GLY A 1 262 ? 17.659 7.245 -37.149 1.00 88.25 262 GLY A C 1
ATOM 2053 O O . GLY A 1 262 ? 18.534 7.957 -36.670 1.00 88.25 262 GLY A O 1
ATOM 2054 N N . GLY A 1 263 ? 16.666 6.735 -36.413 1.00 87.81 263 GLY A N 1
ATOM 2055 C CA . GLY A 1 263 ? 16.639 6.817 -34.952 1.00 87.81 263 GLY A CA 1
ATOM 2056 C C . GLY A 1 263 ? 17.721 5.944 -34.288 1.00 87.81 263 GLY A C 1
ATOM 2057 O O . GLY A 1 263 ? 18.323 5.086 -34.951 1.00 87.81 263 GLY A O 1
ATOM 2058 N N . PRO A 1 264 ? 17.969 6.123 -32.975 1.00 87.75 264 PRO A N 1
ATOM 2059 C CA . PRO A 1 264 ? 18.991 5.381 -32.234 1.00 87.75 264 PRO A CA 1
ATOM 2060 C C . PRO A 1 264 ? 18.854 3.860 -32.387 1.00 87.75 264 PRO A C 1
ATOM 2062 O O . PRO A 1 264 ? 17.797 3.308 -32.121 1.00 87.75 264 PRO A O 1
ATOM 2065 N N . GLN A 1 265 ? 19.917 3.152 -32.780 1.00 84.56 265 GLN A N 1
ATOM 2066 C CA . GLN A 1 265 ? 19.832 1.716 -33.123 1.00 84.56 265 GLN A CA 1
ATOM 2067 C C . GLN A 1 265 ? 19.495 0.792 -31.945 1.00 84.56 265 GLN A C 1
ATOM 2069 O O . GLN A 1 265 ? 18.993 -0.308 -32.154 1.00 84.56 265 GLN A O 1
ATOM 2074 N N . ASN A 1 266 ? 19.740 1.238 -30.715 1.00 82.62 266 ASN A N 1
ATOM 2075 C CA . ASN A 1 266 ? 19.480 0.460 -29.508 1.00 82.62 266 ASN A CA 1
ATOM 2076 C C . ASN A 1 266 ? 18.242 0.953 -28.757 1.00 82.62 266 ASN A C 1
ATOM 2078 O O . ASN A 1 266 ? 18.087 0.642 -27.586 1.00 82.62 266 ASN A O 1
ATOM 2082 N N . LEU A 1 267 ? 17.349 1.710 -29.400 1.00 82.50 267 LEU A N 1
ATOM 2083 C CA . LEU A 1 267 ? 16.234 2.379 -28.727 1.00 82.50 267 LEU A CA 1
ATOM 2084 C C . LEU A 1 267 ? 15.378 1.421 -27.881 1.00 82.50 267 LEU A C 1
ATOM 2086 O O . LEU A 1 267 ? 15.029 1.740 -26.755 1.00 82.50 267 LEU A O 1
ATOM 2090 N N . ILE A 1 268 ? 15.087 0.218 -28.384 1.00 79.38 268 ILE A N 1
ATOM 2091 C CA . ILE A 1 268 ? 14.344 -0.798 -27.618 1.00 79.38 268 ILE A CA 1
ATOM 2092 C C . ILE A 1 268 ? 15.223 -1.479 -26.568 1.00 79.38 268 ILE A C 1
ATOM 2094 O O . ILE A 1 268 ? 14.743 -1.804 -25.488 1.00 79.38 268 ILE A O 1
ATOM 2098 N N . HIS A 1 269 ? 16.495 -1.720 -26.880 1.00 79.06 269 HIS A N 1
ATOM 2099 C CA . HIS A 1 269 ? 17.395 -2.396 -25.953 1.00 79.06 269 HIS A CA 1
ATOM 2100 C C . HIS A 1 269 ? 17.696 -1.514 -24.732 1.00 79.06 269 HIS A C 1
ATOM 2102 O O . HIS A 1 269 ? 17.555 -1.949 -23.595 1.00 79.06 269 HIS A O 1
ATOM 2108 N N . ASP A 1 270 ? 18.051 -0.258 -24.972 1.00 78.62 270 ASP A N 1
ATOM 2109 C CA . ASP A 1 270 ? 18.465 0.699 -23.949 1.00 78.62 270 ASP A CA 1
ATOM 2110 C C . ASP A 1 270 ? 17.267 1.446 -23.342 1.00 78.62 270 ASP A C 1
ATOM 2112 O O . ASP A 1 270 ? 17.386 2.058 -22.287 1.00 78.62 270 ASP A O 1
ATOM 2116 N N . GLY A 1 271 ? 16.100 1.382 -23.988 1.00 81.50 271 GLY A N 1
ATOM 2117 C CA . GLY A 1 271 ? 14.872 2.039 -23.546 1.00 81.50 271 GLY A CA 1
ATOM 2118 C C . GLY A 1 271 ? 13.923 1.159 -22.737 1.00 81.50 271 GLY A C 1
ATOM 2119 O O . GLY A 1 271 ? 12.779 1.571 -22.551 1.00 81.50 271 GLY A O 1
ATOM 2120 N N . VAL A 1 272 ? 14.338 -0.044 -22.314 1.00 91.88 272 VAL A N 1
ATOM 2121 C CA . VAL A 1 272 ? 13.547 -0.944 -21.457 1.00 91.88 272 VAL A CA 1
ATOM 2122 C C . VAL A 1 272 ? 14.211 -1.101 -20.094 1.00 91.88 272 VAL A C 1
ATOM 2124 O O . VAL A 1 272 ? 15.346 -1.567 -19.985 1.00 91.88 272 VAL A O 1
ATOM 2127 N N . GLU A 1 273 ? 13.449 -0.786 -19.053 1.00 93.94 273 GLU A N 1
ATOM 2128 C CA . GLU A 1 273 ? 13.872 -0.837 -17.658 1.00 93.94 273 GLU A CA 1
ATOM 2129 C C . GLU A 1 273 ? 12.828 -1.582 -16.821 1.00 93.94 273 GLU A C 1
ATOM 2131 O O . GLU A 1 273 ? 11.620 -1.419 -17.001 1.00 93.94 273 GLU A O 1
ATOM 2136 N N . TYR A 1 274 ? 13.295 -2.399 -15.885 1.00 96.69 274 TYR A N 1
ATOM 2137 C CA . TYR A 1 274 ? 12.466 -3.144 -14.946 1.00 96.69 274 TYR A CA 1
ATOM 2138 C C . TYR A 1 274 ? 12.634 -2.568 -13.550 1.00 96.69 274 TYR A C 1
ATOM 2140 O O . TYR A 1 274 ? 13.754 -2.264 -13.141 1.00 96.69 274 TYR A O 1
ATOM 2148 N N . TYR A 1 275 ? 11.533 -2.484 -12.809 1.00 97.81 275 TYR A N 1
ATOM 2149 C CA . TYR A 1 275 ? 11.475 -1.935 -11.458 1.00 97.81 275 TYR A CA 1
ATOM 2150 C C . TYR A 1 275 ? 10.807 -2.935 -10.522 1.00 97.81 275 TYR A C 1
ATOM 2152 O O . TYR A 1 275 ? 9.837 -3.591 -10.892 1.00 97.81 275 TYR A O 1
ATOM 2160 N N . TYR A 1 276 ? 11.297 -3.023 -9.291 1.00 97.88 276 TYR A N 1
ATOM 2161 C CA . TYR A 1 276 ? 10.655 -3.750 -8.204 1.00 97.88 276 TYR A CA 1
ATOM 2162 C C . TYR A 1 276 ? 10.727 -2.917 -6.926 1.00 97.88 276 TYR A C 1
ATOM 2164 O O . TYR A 1 276 ? 11.810 -2.726 -6.368 1.00 97.88 276 TYR A O 1
ATOM 2172 N N . PHE A 1 277 ? 9.586 -2.396 -6.476 1.00 97.00 277 PHE A N 1
ATOM 2173 C CA . PHE A 1 277 ? 9.508 -1.587 -5.257 1.00 97.00 277 PHE A CA 1
ATOM 2174 C C . PHE A 1 277 ? 9.572 -2.513 -4.046 1.00 97.00 277 PHE A C 1
ATOM 2176 O O . PHE A 1 277 ? 8.630 -3.254 -3.771 1.00 97.00 277 PHE A O 1
ATOM 2183 N N . THR A 1 278 ? 10.705 -2.521 -3.347 1.00 94.62 278 THR A N 1
ATOM 2184 C CA . THR A 1 278 ? 10.957 -3.488 -2.270 1.00 94.62 278 THR A CA 1
ATOM 2185 C C . THR A 1 278 ? 10.274 -3.095 -0.971 1.00 94.62 278 THR A C 1
ATOM 2187 O O . THR A 1 278 ? 9.825 -3.960 -0.226 1.00 94.62 278 THR A O 1
ATOM 2190 N N . ASP A 1 279 ? 10.235 -1.798 -0.689 1.00 91.81 279 ASP A N 1
ATOM 2191 C CA . ASP A 1 279 ? 9.697 -1.210 0.533 1.00 91.81 279 ASP A CA 1
ATOM 2192 C C . ASP A 1 279 ? 9.324 0.258 0.272 1.00 91.81 279 ASP A C 1
ATOM 2194 O O . ASP A 1 279 ? 9.383 0.723 -0.862 1.00 91.81 279 ASP A O 1
ATOM 2198 N N . ASN A 1 280 ? 8.961 0.985 1.327 1.00 88.56 280 ASN A N 1
ATOM 2199 C CA . ASN A 1 280 ? 8.447 2.350 1.267 1.00 88.56 280 ASN A CA 1
ATOM 2200 C C . ASN A 1 280 ? 9.402 3.394 0.660 1.00 88.56 280 ASN A C 1
ATOM 2202 O O . ASN A 1 280 ? 8.946 4.467 0.272 1.00 88.56 280 ASN A O 1
ATOM 2206 N N . ASN A 1 281 ? 10.708 3.146 0.604 1.00 90.44 281 ASN A N 1
ATOM 2207 C CA . ASN A 1 281 ? 11.659 4.128 0.075 1.00 90.44 281 ASN A CA 1
ATOM 2208 C C . ASN A 1 281 ? 12.639 3.548 -0.936 1.00 90.44 281 ASN A C 1
ATOM 2210 O O . ASN A 1 281 ? 13.472 4.284 -1.462 1.00 90.44 281 ASN A O 1
ATOM 2214 N N . SER A 1 282 ? 12.551 2.249 -1.201 1.00 93.56 282 SER A N 1
ATOM 2215 C CA . SER A 1 282 ? 13.515 1.535 -2.008 1.00 93.56 282 SER A CA 1
ATOM 2216 C C . SER A 1 282 ? 12.896 0.843 -3.211 1.00 93.56 282 SER A C 1
ATOM 2218 O O . SER A 1 282 ? 11.892 0.136 -3.120 1.00 93.56 282 SER A O 1
ATOM 2220 N N . VAL A 1 283 ? 13.584 0.967 -4.339 1.00 96.31 283 VAL A N 1
ATOM 2221 C CA . VAL A 1 283 ? 13.283 0.253 -5.574 1.00 96.31 283 VAL A CA 1
ATOM 2222 C C . VAL A 1 283 ? 14.549 -0.438 -6.070 1.00 96.31 283 VAL A C 1
ATOM 2224 O O . VAL A 1 283 ? 15.640 0.127 -6.018 1.00 96.31 283 VAL A O 1
ATOM 2227 N N . LYS A 1 284 ? 14.431 -1.679 -6.535 1.00 95.56 284 LYS A N 1
ATOM 2228 C CA . LYS A 1 284 ? 15.476 -2.317 -7.337 1.00 95.56 284 LYS A CA 1
ATOM 2229 C C . LYS A 1 284 ? 15.165 -2.107 -8.807 1.00 95.56 284 LYS A C 1
ATOM 2231 O O . LYS A 1 284 ? 14.013 -2.265 -9.206 1.00 95.56 284 LYS A O 1
ATOM 2236 N N . LEU A 1 285 ? 16.179 -1.789 -9.602 1.00 94.06 285 LEU A N 1
ATOM 2237 C CA . LEU A 1 285 ? 16.022 -1.605 -11.040 1.00 94.06 285 LEU A CA 1
ATOM 2238 C C . LEU A 1 285 ? 17.144 -2.251 -11.842 1.00 94.06 285 LEU A C 1
ATOM 2240 O O . LEU A 1 285 ? 18.252 -2.461 -11.343 1.00 94.06 285 LEU A O 1
ATOM 2244 N N . THR A 1 286 ? 16.836 -2.590 -13.090 1.00 93.38 286 THR A N 1
ATOM 2245 C CA . THR A 1 286 ? 17.807 -3.066 -14.080 1.00 93.38 286 THR A CA 1
ATOM 2246 C C . THR A 1 286 ? 17.303 -2.802 -15.499 1.00 93.38 286 THR A C 1
ATOM 2248 O O . THR A 1 286 ? 16.102 -2.651 -15.716 1.00 93.38 286 THR A O 1
ATOM 2251 N N . GLY A 1 287 ? 18.214 -2.776 -16.469 1.00 90.94 287 GLY A N 1
ATOM 2252 C CA . GLY A 1 287 ? 17.891 -2.635 -17.890 1.00 90.94 287 GLY A CA 1
ATOM 2253 C C . GLY A 1 287 ? 17.739 -3.971 -18.624 1.00 90.94 287 GLY A C 1
ATOM 2254 O O . GLY A 1 287 ? 17.921 -5.068 -18.072 1.00 90.94 287 GLY A O 1
ATOM 2255 N N . LEU A 1 288 ? 17.429 -3.893 -19.916 1.00 86.50 288 LEU A N 1
ATOM 2256 C CA . LEU A 1 288 ? 17.501 -5.048 -20.807 1.00 86.50 288 LEU A CA 1
ATOM 2257 C C . LEU A 1 288 ? 18.961 -5.505 -21.019 1.00 86.50 288 LEU A C 1
ATOM 2259 O O . LEU A 1 288 ? 19.900 -4.718 -20.945 1.00 86.50 288 LEU A O 1
ATOM 2263 N N . GLY A 1 289 ? 19.154 -6.798 -21.293 1.00 78.62 289 GLY A N 1
ATOM 2264 C CA . GLY A 1 289 ? 20.470 -7.373 -21.600 1.00 78.62 289 GLY A CA 1
ATOM 2265 C C . GLY A 1 289 ? 21.162 -8.026 -20.399 1.00 78.62 289 GLY A C 1
ATOM 2266 O O . GLY A 1 289 ? 20.998 -7.637 -19.246 1.00 78.62 289 GLY A O 1
ATOM 2267 N N . THR A 1 290 ? 21.920 -9.098 -20.638 1.00 72.75 290 THR A N 1
ATOM 2268 C CA . THR A 1 290 ? 22.524 -9.935 -19.576 1.00 72.75 290 THR A CA 1
ATOM 2269 C C . THR A 1 290 ? 23.723 -9.296 -18.878 1.00 72.75 290 THR A C 1
ATOM 2271 O O . THR A 1 290 ? 24.137 -9.776 -17.829 1.00 72.75 290 THR A O 1
ATOM 2274 N N . TYR A 1 291 ? 24.292 -8.243 -19.462 1.00 77.00 291 TYR A N 1
ATOM 2275 C CA . TYR A 1 291 ? 25.467 -7.543 -18.943 1.00 77.00 291 TYR A CA 1
ATOM 2276 C C . TYR A 1 291 ? 25.121 -6.428 -17.948 1.00 77.00 291 TYR A C 1
ATOM 2278 O O . TYR A 1 291 ? 26.014 -5.936 -17.261 1.00 77.00 291 TYR A O 1
ATOM 2286 N N . VAL A 1 292 ? 23.850 -6.023 -17.873 1.00 84.75 292 VAL A N 1
ATOM 2287 C CA . VAL A 1 292 ? 23.388 -4.969 -16.968 1.00 84.75 292 VAL A CA 1
ATOM 2288 C C . VAL A 1 292 ? 23.142 -5.574 -15.588 1.00 84.75 292 VAL A C 1
ATOM 2290 O O . VAL A 1 292 ? 22.407 -6.554 -15.452 1.00 84.75 292 VAL A O 1
ATOM 2293 N N . SER A 1 293 ? 23.784 -5.014 -14.565 1.00 89.12 293 SER A N 1
ATOM 2294 C CA . SER A 1 293 ? 23.536 -5.379 -13.170 1.00 89.12 293 SER A CA 1
ATOM 2295 C C . SER A 1 293 ? 22.207 -4.813 -12.672 1.00 89.12 293 SER A C 1
ATOM 2297 O O . SER A 1 293 ? 21.674 -3.853 -13.229 1.00 89.12 293 SER A O 1
ATOM 2299 N N . SER A 1 294 ? 21.672 -5.383 -11.600 1.00 92.88 294 SER A N 1
ATOM 2300 C CA . SER A 1 294 ? 20.601 -4.749 -10.832 1.00 92.88 294 SER A CA 1
ATOM 2301 C C . SER A 1 294 ? 21.186 -3.864 -9.737 1.00 92.88 294 SER A C 1
ATOM 2303 O O . SER A 1 294 ? 22.179 -4.236 -9.114 1.00 92.88 294 SER A O 1
ATOM 2305 N N . ALA A 1 295 ? 20.546 -2.734 -9.462 1.00 91.56 295 ALA A N 1
ATOM 2306 C CA . ALA A 1 295 ? 20.952 -1.804 -8.414 1.00 91.56 295 ALA A CA 1
ATOM 2307 C C . ALA A 1 295 ? 19.756 -1.409 -7.542 1.00 91.56 295 ALA A C 1
ATOM 2309 O O . ALA A 1 295 ? 18.609 -1.422 -7.997 1.00 91.56 295 ALA A O 1
ATOM 2310 N N . LYS A 1 296 ? 20.027 -1.068 -6.278 1.00 93.31 296 LYS A N 1
ATOM 2311 C CA . LYS A 1 296 ? 19.033 -0.527 -5.346 1.00 93.31 296 LYS A CA 1
ATOM 2312 C C . LYS A 1 296 ? 19.097 0.999 -5.370 1.00 93.31 296 LYS A C 1
ATOM 2314 O O . LYS A 1 296 ? 20.172 1.574 -5.232 1.00 93.31 296 LYS A O 1
ATOM 2319 N N . HIS A 1 297 ? 17.941 1.630 -5.501 1.00 92.81 297 HIS A N 1
ATOM 2320 C CA . HIS A 1 297 ? 17.771 3.074 -5.565 1.00 92.81 297 HIS A CA 1
ATOM 2321 C C . HIS A 1 297 ? 16.742 3.530 -4.545 1.00 92.81 297 HIS A C 1
ATOM 2323 O O . HIS A 1 297 ? 15.849 2.768 -4.159 1.00 92.81 297 HIS A O 1
ATOM 2329 N N . SER A 1 298 ? 16.860 4.789 -4.142 1.00 93.12 298 SER A N 1
ATOM 2330 C CA . SER A 1 298 ? 15.807 5.451 -3.387 1.00 93.12 298 SER A CA 1
ATOM 2331 C C . SER A 1 298 ? 14.745 5.995 -4.334 1.00 93.12 298 SER A C 1
ATOM 2333 O O . SER A 1 298 ? 15.047 6.381 -5.466 1.00 93.12 298 SER A O 1
ATOM 2335 N N . TYR A 1 299 ? 13.508 6.069 -3.860 1.00 94.38 299 TYR A N 1
ATOM 2336 C CA . TYR A 1 299 ? 12.447 6.778 -4.559 1.00 94.38 299 TYR A CA 1
ATOM 2337 C C . TYR A 1 299 ? 11.649 7.667 -3.610 1.00 94.38 299 TYR A C 1
ATOM 2339 O O . TYR A 1 299 ? 11.654 7.479 -2.392 1.00 94.38 299 TYR A O 1
ATOM 2347 N N . ARG A 1 300 ? 10.949 8.640 -4.189 1.00 93.31 300 ARG A N 1
ATOM 2348 C CA . ARG A 1 300 ? 9.978 9.497 -3.504 1.00 93.31 300 ARG A CA 1
ATOM 2349 C C . ARG A 1 300 ? 8.692 9.571 -4.311 1.00 93.31 300 ARG A C 1
ATOM 2351 O O . ARG A 1 300 ? 8.727 9.485 -5.534 1.00 93.31 300 ARG A O 1
ATOM 2358 N N . ILE A 1 301 ? 7.574 9.754 -3.625 1.00 93.62 301 ILE A N 1
ATOM 2359 C CA . ILE A 1 301 ? 6.267 9.990 -4.237 1.00 93.62 301 ILE A CA 1
ATOM 2360 C C . ILE A 1 301 ? 5.882 11.435 -3.918 1.00 93.62 301 ILE A C 1
ATOM 2362 O O . ILE A 1 301 ? 6.003 11.874 -2.774 1.00 93.62 301 ILE A O 1
ATOM 2366 N N . THR A 1 302 ? 5.478 12.179 -4.939 1.00 90.75 302 THR A N 1
ATOM 2367 C CA . THR A 1 302 ? 4.873 13.516 -4.824 1.00 90.75 302 THR A CA 1
ATOM 2368 C C . THR A 1 302 ? 3.381 13.417 -5.118 1.00 90.75 302 THR A C 1
ATOM 2370 O O . THR A 1 302 ? 2.896 12.323 -5.334 1.00 90.75 302 THR A O 1
ATOM 2373 N N . ASP A 1 303 ? 2.642 14.523 -5.173 1.00 85.50 303 ASP A N 1
ATOM 2374 C CA . ASP A 1 303 ? 1.230 14.532 -5.582 1.00 85.50 303 ASP A CA 1
ATOM 2375 C C . ASP A 1 303 ? 1.002 14.146 -7.059 1.00 85.50 303 ASP A C 1
ATOM 2377 O O . ASP A 1 303 ? -0.139 13.899 -7.449 1.00 85.50 303 ASP A O 1
ATOM 2381 N N . ARG A 1 304 ? 2.061 14.113 -7.882 1.00 89.38 304 ARG A N 1
ATOM 2382 C CA . ARG A 1 304 ? 1.971 13.984 -9.351 1.00 89.38 304 ARG A CA 1
ATOM 2383 C C . ARG A 1 304 ? 2.819 12.870 -9.944 1.00 89.38 304 ARG A C 1
ATOM 2385 O O . ARG A 1 304 ? 2.530 12.397 -11.040 1.00 89.38 304 ARG A O 1
ATOM 2392 N N . SER A 1 305 ? 3.908 12.502 -9.278 1.00 94.88 305 SER A N 1
ATOM 2393 C CA . SER A 1 305 ? 4.877 11.568 -9.841 1.00 94.88 305 SER A CA 1
ATOM 2394 C C . SER A 1 305 ? 5.627 10.769 -8.781 1.00 94.88 305 SER A C 1
ATOM 2396 O O . SER A 1 305 ? 5.782 11.189 -7.629 1.00 94.88 305 SER A O 1
ATOM 2398 N N . ILE A 1 306 ? 6.120 9.604 -9.198 1.00 96.19 306 ILE A N 1
ATOM 2399 C CA . ILE A 1 306 ? 7.118 8.818 -8.476 1.00 96.19 306 ILE A CA 1
ATOM 2400 C C . ILE A 1 306 ? 8.483 9.176 -9.064 1.00 96.19 306 ILE A C 1
ATOM 2402 O O . ILE A 1 306 ? 8.739 8.922 -10.240 1.00 96.19 306 ILE A O 1
ATOM 2406 N N . THR A 1 307 ? 9.373 9.752 -8.263 1.00 94.88 307 THR A N 1
ATOM 2407 C CA . THR A 1 307 ? 10.738 10.075 -8.692 1.00 94.88 307 THR A CA 1
ATOM 2408 C C . THR A 1 307 ? 11.715 9.018 -8.202 1.00 94.88 307 THR A C 1
ATOM 2410 O O . THR A 1 307 ? 11.767 8.741 -7.001 1.00 94.88 307 THR A O 1
ATOM 2413 N N . ILE A 1 308 ? 12.516 8.463 -9.112 1.00 94.00 308 ILE A N 1
ATOM 2414 C CA . ILE A 1 308 ? 13.592 7.521 -8.791 1.00 94.00 308 ILE A CA 1
ATOM 2415 C C . ILE A 1 308 ? 14.925 8.266 -8.787 1.00 94.00 308 ILE A C 1
ATOM 2417 O O . ILE A 1 308 ? 15.299 8.886 -9.786 1.00 94.00 308 ILE A O 1
ATOM 2421 N N . ASP A 1 309 ? 15.649 8.196 -7.674 1.00 88.19 309 ASP A N 1
ATOM 2422 C CA . ASP A 1 309 ? 16.928 8.881 -7.512 1.00 88.19 309 ASP A CA 1
ATOM 2423 C C . ASP A 1 309 ? 18.097 8.035 -8.046 1.00 88.19 309 ASP A C 1
ATOM 2425 O O . ASP A 1 309 ? 18.193 6.820 -7.847 1.00 88.19 309 ASP A O 1
ATOM 2429 N N . GLY A 1 310 ? 19.035 8.704 -8.707 1.00 81.38 310 GLY A N 1
ATOM 2430 C CA . GLY A 1 310 ? 20.328 8.159 -9.093 1.00 81.38 310 GLY A CA 1
ATOM 2431 C C . GLY A 1 310 ? 21.241 7.948 -7.890 1.00 81.38 310 GLY A C 1
ATOM 2432 O O . GLY A 1 310 ? 21.123 8.611 -6.859 1.00 81.38 310 GLY A O 1
ATOM 2433 N N . VAL A 1 311 ? 22.184 7.018 -8.035 1.00 69.62 311 VAL A N 1
ATOM 2434 C CA . VAL A 1 311 ? 23.224 6.760 -7.032 1.00 69.62 311 VAL A CA 1
ATOM 2435 C C . VAL A 1 311 ? 24.476 7.544 -7.428 1.00 69.62 311 VAL A C 1
ATOM 2437 O O . VAL A 1 311 ? 24.976 7.389 -8.539 1.00 69.62 311 VAL A O 1
ATOM 2440 N N . GLY A 1 312 ? 24.990 8.397 -6.538 1.00 64.12 312 GLY A N 1
ATOM 2441 C CA . GLY A 1 312 ? 26.217 9.163 -6.783 1.00 64.12 312 GLY A CA 1
ATOM 2442 C C . GLY A 1 312 ? 26.300 10.488 -6.020 1.00 64.12 312 GLY A C 1
ATOM 2443 O O . GLY A 1 312 ? 25.390 10.864 -5.286 1.00 64.12 312 GLY A O 1
ATOM 2444 N N . TYR A 1 313 ? 27.415 11.207 -6.203 1.00 51.47 313 TYR A N 1
ATOM 2445 C CA . TYR A 1 313 ? 27.677 12.506 -5.556 1.00 51.47 313 TYR A CA 1
ATOM 2446 C C . TYR A 1 313 ? 26.737 13.628 -6.017 1.00 51.47 313 TYR A C 1
ATOM 2448 O O . TYR A 1 313 ? 26.518 14.588 -5.280 1.00 51.47 313 TYR A O 1
ATOM 2456 N N . GLN A 1 314 ? 26.176 13.515 -7.221 1.00 57.62 314 GLN A N 1
ATOM 2457 C CA . GLN A 1 314 ? 25.108 14.385 -7.695 1.00 57.62 314 GLN A CA 1
ATOM 2458 C C . GLN A 1 314 ? 23.819 13.567 -7.677 1.00 57.62 314 GLN A C 1
ATOM 2460 O O . GLN A 1 314 ? 23.732 12.558 -8.373 1.00 57.62 314 GLN A O 1
ATOM 2465 N N . LYS A 1 315 ? 22.839 13.973 -6.860 1.00 62.12 315 LYS A N 1
ATOM 2466 C CA . LYS A 1 315 ? 21.494 13.387 -6.887 1.00 62.12 315 LYS A CA 1
ATOM 2467 C C . LYS A 1 315 ? 20.851 13.726 -8.231 1.00 62.12 315 LYS A C 1
ATOM 2469 O O . LYS A 1 315 ? 20.283 14.803 -8.387 1.00 62.12 315 LYS A O 1
ATOM 2474 N N . THR A 1 316 ? 21.001 12.845 -9.209 1.00 79.94 316 THR A N 1
ATOM 2475 C CA . THR A 1 316 ? 20.295 12.932 -10.487 1.00 79.94 316 THR A CA 1
ATOM 2476 C C . THR A 1 316 ? 18.945 12.236 -10.364 1.00 79.94 316 THR A C 1
ATOM 2478 O O . THR A 1 316 ? 18.798 11.291 -9.595 1.00 79.94 316 THR A O 1
ATOM 2481 N N . THR A 1 317 ? 17.946 12.696 -11.110 1.00 85.06 317 THR A N 1
ATOM 2482 C CA . THR A 1 317 ? 16.701 11.943 -11.294 1.00 85.06 317 THR A CA 1
ATOM 2483 C C . THR A 1 317 ? 16.926 10.930 -12.411 1.00 85.06 317 THR A C 1
ATOM 2485 O O . THR A 1 317 ? 17.318 11.325 -13.507 1.00 85.06 317 THR A O 1
ATOM 2488 N N . LEU A 1 318 ? 16.704 9.641 -12.143 1.00 87.25 318 LEU A N 1
ATOM 2489 C CA . LEU A 1 318 ? 16.771 8.590 -13.167 1.00 87.25 318 LEU A CA 1
ATOM 2490 C C . LEU A 1 318 ? 15.475 8.484 -13.962 1.00 87.25 318 LEU A C 1
ATOM 2492 O O . LEU A 1 318 ? 15.508 8.299 -15.172 1.00 87.25 318 LEU A O 1
ATOM 2496 N N . ALA A 1 319 ? 14.344 8.588 -13.270 1.00 90.00 319 ALA A N 1
ATOM 2497 C CA . ALA A 1 319 ? 13.026 8.509 -13.877 1.00 90.00 319 ALA A CA 1
ATOM 2498 C C . ALA A 1 319 ? 12.026 9.343 -13.080 1.00 90.00 319 ALA A C 1
ATOM 2500 O O . ALA A 1 319 ? 12.109 9.413 -11.847 1.00 90.00 319 ALA A O 1
ATOM 2501 N N . GLU A 1 320 ? 11.063 9.924 -13.787 1.00 93.38 320 GLU A N 1
ATOM 2502 C CA . GLU A 1 320 ? 9.890 10.553 -13.204 1.00 93.38 320 GLU A CA 1
ATOM 2503 C C . GLU A 1 320 ? 8.638 9.882 -13.771 1.00 93.38 320 GLU A C 1
ATOM 2505 O O . GLU A 1 320 ? 8.298 10.036 -14.934 1.00 93.38 320 GLU A O 1
ATOM 2510 N N . ILE A 1 321 ? 7.955 9.086 -12.952 1.00 96.31 321 ILE A N 1
ATOM 2511 C CA . ILE A 1 321 ? 6.808 8.287 -13.385 1.00 96.31 321 ILE A CA 1
ATOM 2512 C C . ILE A 1 321 ? 5.534 9.054 -13.017 1.00 96.31 321 ILE A C 1
ATOM 2514 O O . ILE A 1 321 ? 5.162 9.050 -11.837 1.00 96.31 321 ILE A O 1
ATOM 2518 N N . PRO A 1 322 ? 4.873 9.731 -13.972 1.00 96.56 322 PRO A N 1
ATOM 2519 C CA . PRO A 1 322 ? 3.635 10.441 -13.699 1.00 96.56 322 PRO A CA 1
ATOM 2520 C C . PRO A 1 322 ? 2.511 9.455 -13.386 1.00 96.56 322 PRO A C 1
ATOM 2522 O O . PRO A 1 322 ? 2.445 8.347 -13.933 1.00 96.56 322 PRO A O 1
ATOM 2525 N N . TYR A 1 323 ? 1.617 9.857 -12.492 1.00 95.12 323 TYR A N 1
ATOM 2526 C CA . TYR A 1 323 ? 0.449 9.064 -12.156 1.00 95.12 323 TYR A CA 1
ATOM 2527 C C . TYR A 1 323 ? -0.747 9.953 -11.824 1.00 95.12 323 TYR A C 1
ATOM 2529 O O . TYR A 1 323 ? -0.614 11.120 -11.458 1.00 95.12 323 TYR A O 1
ATOM 2537 N N . LYS A 1 324 ? -1.930 9.346 -11.860 1.00 92.88 324 LYS A N 1
ATOM 2538 C CA . LYS A 1 324 ? -3.172 9.925 -11.353 1.00 92.88 324 LYS A CA 1
ATOM 2539 C C . LYS A 1 324 ? -3.955 8.904 -10.539 1.00 92.88 324 LYS A C 1
ATOM 2541 O O . LYS A 1 324 ? -3.837 7.699 -10.757 1.00 92.88 324 LYS A O 1
ATOM 2546 N N . ILE A 1 325 ? -4.761 9.396 -9.603 1.00 88.06 325 ILE A N 1
ATOM 2547 C CA . ILE A 1 325 ? -5.704 8.578 -8.838 1.00 88.06 325 ILE A CA 1
ATOM 2548 C C . ILE A 1 325 ? -7.102 8.885 -9.361 1.00 88.06 325 ILE A C 1
ATOM 2550 O O . ILE A 1 325 ? -7.581 10.009 -9.232 1.00 88.06 325 ILE A O 1
ATOM 2554 N N . GLU A 1 326 ? -7.760 7.890 -9.943 1.00 84.12 326 GLU A N 1
ATOM 2555 C CA . GLU A 1 326 ? -9.136 8.006 -10.428 1.00 84.12 326 GLU A CA 1
ATOM 2556 C C . GLU A 1 326 ? -9.938 6.812 -9.915 1.00 84.12 326 GLU A C 1
ATOM 2558 O O . GLU A 1 326 ? -9.460 5.685 -9.937 1.00 84.12 326 GLU A O 1
ATOM 2563 N N . ASN A 1 327 ? -11.154 7.049 -9.418 1.00 78.06 327 ASN A N 1
ATOM 2564 C CA . ASN A 1 327 ? -12.056 5.991 -8.939 1.00 78.06 327 ASN A CA 1
ATOM 2565 C C . ASN A 1 327 ? -11.433 5.015 -7.917 1.00 78.06 327 ASN A C 1
ATOM 2567 O O . ASN A 1 327 ? -11.816 3.850 -7.861 1.00 78.06 327 ASN A O 1
ATOM 2571 N N . GLY A 1 328 ? -10.486 5.484 -7.096 1.00 75.12 328 GLY A N 1
ATOM 2572 C CA . GLY A 1 328 ? -9.807 4.636 -6.115 1.00 75.12 328 GLY A CA 1
ATOM 2573 C C . GLY A 1 328 ? -8.810 3.649 -6.730 1.00 75.12 328 GLY A C 1
ATOM 2574 O O . GLY A 1 328 ? -8.525 2.627 -6.115 1.00 75.12 328 GLY A O 1
ATOM 2575 N N . GLU A 1 329 ? -8.274 3.947 -7.913 1.00 84.50 329 GLU A N 1
ATOM 2576 C CA . GLU A 1 329 ? -7.202 3.197 -8.571 1.00 84.50 329 GLU A CA 1
ATOM 2577 C C . GLU A 1 329 ? -6.052 4.135 -8.965 1.00 84.50 329 GLU A C 1
ATOM 2579 O O . GLU A 1 329 ? -6.260 5.324 -9.221 1.00 84.50 329 GLU A O 1
ATOM 2584 N N . VAL A 1 330 ? -4.826 3.603 -8.999 1.00 90.94 330 VAL A N 1
ATOM 2585 C CA . VAL A 1 330 ? -3.635 4.327 -9.472 1.00 90.94 330 VAL A CA 1
ATOM 2586 C C . VAL A 1 330 ? -3.425 4.027 -10.951 1.00 90.94 330 VAL A C 1
ATOM 2588 O O . VAL A 1 330 ? -3.228 2.873 -11.332 1.00 90.94 330 VAL A O 1
ATOM 2591 N N . PHE A 1 331 ? -3.399 5.071 -11.774 1.00 93.69 331 PHE A N 1
ATOM 2592 C CA . PHE A 1 331 ? -3.078 4.987 -13.194 1.00 93.69 331 PHE A CA 1
ATOM 2593 C C . PHE A 1 331 ? -1.733 5.649 -13.455 1.00 93.69 331 PHE A C 1
ATOM 2595 O O . PHE A 1 331 ? -1.535 6.804 -13.088 1.00 93.69 331 PHE A O 1
ATOM 2602 N N . PHE A 1 332 ? -0.830 4.934 -14.120 1.00 96.56 332 PHE A N 1
ATOM 2603 C CA . PHE A 1 332 ? 0.438 5.494 -14.577 1.00 96.56 332 PHE A CA 1
ATOM 2604 C C . PHE A 1 332 ? 0.259 6.115 -15.954 1.00 96.56 332 PHE A C 1
ATOM 2606 O O . PHE A 1 332 ? -0.287 5.484 -16.864 1.00 96.56 332 PHE A O 1
ATOM 2613 N N . GLU A 1 333 ? 0.695 7.359 -16.090 1.00 96.25 333 GLU A N 1
ATOM 2614 C CA . GLU A 1 333 ? 0.603 8.098 -17.342 1.00 96.25 333 GLU A CA 1
ATOM 2615 C C . GLU A 1 333 ? 1.863 7.878 -18.186 1.00 96.25 333 GLU A C 1
ATOM 2617 O O . GLU A 1 333 ? 2.903 7.429 -17.697 1.00 96.25 333 GLU A O 1
ATOM 2622 N N . ASP A 1 334 ? 1.764 8.172 -19.483 1.00 96.06 334 ASP A N 1
ATOM 2623 C CA . ASP A 1 334 ? 2.950 8.173 -20.330 1.00 96.06 334 ASP A CA 1
ATOM 2624 C C . ASP A 1 334 ? 3.834 9.383 -19.975 1.00 96.06 334 ASP A C 1
ATOM 2626 O O . ASP A 1 334 ? 3.358 10.514 -19.861 1.00 96.06 334 ASP A O 1
ATOM 2630 N N . GLU A 1 335 ? 5.138 9.158 -19.854 1.00 94.81 335 GLU A N 1
ATOM 2631 C CA . GLU A 1 335 ? 6.129 10.200 -19.590 1.00 94.81 335 GLU A CA 1
ATOM 2632 C C . GLU A 1 335 ? 6.708 10.713 -20.914 1.00 94.81 335 GLU A C 1
ATOM 2634 O O . GLU A 1 335 ? 7.199 9.930 -21.730 1.00 94.81 335 GLU A O 1
ATOM 2639 N N . SER A 1 336 ? 6.685 12.031 -21.127 1.00 94.31 336 SER A N 1
ATOM 2640 C CA . SER A 1 336 ? 7.274 12.672 -22.306 1.00 94.31 336 SER A CA 1
ATOM 2641 C C . SER A 1 336 ? 8.591 13.355 -21.954 1.00 94.31 336 SER A C 1
ATOM 2643 O O . SER A 1 336 ? 8.602 14.345 -21.225 1.00 94.31 336 SER A O 1
ATOM 2645 N N . ILE A 1 337 ? 9.690 12.893 -22.546 1.00 92.00 337 ILE A N 1
ATOM 2646 C CA . ILE A 1 337 ? 11.032 13.453 -22.358 1.00 92.00 337 ILE A CA 1
ATOM 2647 C C . ILE A 1 337 ? 11.515 14.061 -23.672 1.00 92.00 337 ILE A C 1
ATOM 2649 O O . ILE A 1 337 ? 11.538 13.389 -24.700 1.00 92.00 337 ILE A O 1
ATOM 2653 N N . ASN A 1 338 ? 11.953 15.319 -23.628 1.00 93.19 338 ASN A N 1
ATOM 2654 C CA . ASN A 1 338 ? 12.642 15.959 -24.746 1.00 93.19 338 ASN A CA 1
ATOM 2655 C C . ASN A 1 338 ? 14.150 15.942 -24.494 1.00 93.19 338 ASN A C 1
ATOM 2657 O O . ASN A 1 338 ? 14.622 16.526 -23.519 1.00 93.19 338 ASN A O 1
ATOM 2661 N N . TYR A 1 339 ? 14.902 15.294 -25.378 1.00 88.00 339 TYR A N 1
ATOM 2662 C CA . TYR A 1 339 ? 16.353 15.178 -25.287 1.00 88.00 339 TYR A CA 1
ATOM 2663 C C . TYR A 1 339 ? 16.972 15.304 -26.680 1.00 88.00 339 TYR A C 1
ATOM 2665 O O . TYR A 1 339 ? 16.494 14.682 -27.621 1.00 88.00 339 TYR A O 1
ATOM 2673 N N . GLU A 1 340 ? 18.001 16.146 -26.817 1.00 88.88 340 GLU A N 1
ATOM 2674 C CA . GLU A 1 340 ? 18.707 16.397 -28.089 1.00 88.88 340 GLU A CA 1
ATOM 2675 C C . GLU A 1 340 ? 17.777 16.670 -29.291 1.00 88.88 340 GLU A C 1
ATOM 2677 O O . GLU A 1 340 ? 17.984 16.159 -30.383 1.00 88.88 340 GLU A O 1
ATOM 2682 N N . ALA A 1 341 ? 16.747 17.504 -29.090 1.00 92.00 341 ALA A N 1
ATOM 2683 C CA . ALA A 1 341 ? 15.718 17.845 -30.087 1.00 92.00 341 ALA A CA 1
ATOM 2684 C C . ALA A 1 341 ? 14.793 16.687 -30.524 1.00 92.00 341 ALA A C 1
ATOM 2686 O O . ALA A 1 341 ? 14.015 16.859 -31.462 1.00 92.00 341 ALA A O 1
ATOM 2687 N N . HIS A 1 342 ? 14.818 15.565 -29.805 1.00 92.94 342 HIS A N 1
ATOM 2688 C CA . HIS A 1 342 ? 13.928 14.427 -30.003 1.00 92.94 342 HIS A CA 1
ATOM 2689 C C . HIS A 1 342 ? 12.971 14.244 -28.826 1.00 92.94 342 HIS A C 1
ATOM 2691 O O . HIS A 1 342 ? 13.320 14.513 -27.673 1.00 92.94 342 HIS A O 1
ATOM 2697 N N . THR A 1 343 ? 11.772 13.745 -29.110 1.00 95.50 343 THR A N 1
ATOM 2698 C CA . THR A 1 343 ? 10.747 13.441 -28.108 1.00 95.50 343 THR A CA 1
ATOM 2699 C C . THR A 1 343 ? 10.636 11.936 -27.901 1.00 95.50 343 THR A C 1
ATOM 2701 O O . THR A 1 343 ? 10.284 11.182 -28.810 1.00 95.50 343 THR A O 1
ATOM 2704 N N . TYR A 1 344 ? 10.866 11.500 -26.669 1.00 94.25 344 TYR A N 1
ATOM 2705 C CA . TYR A 1 344 ? 10.689 10.130 -26.214 1.00 94.25 344 TYR A CA 1
ATOM 2706 C C . TYR A 1 344 ? 9.423 10.046 -25.372 1.00 94.25 344 TYR A C 1
ATOM 2708 O O . TYR A 1 344 ? 9.265 10.809 -24.423 1.00 94.25 344 TYR A O 1
ATOM 2716 N N . ILE A 1 345 ? 8.545 9.098 -25.689 1.00 95.88 345 ILE A N 1
ATOM 2717 C CA . ILE A 1 345 ? 7.377 8.786 -24.864 1.00 95.88 345 ILE A CA 1
ATOM 2718 C C . ILE A 1 345 ? 7.605 7.431 -24.215 1.00 95.88 345 ILE A C 1
ATOM 2720 O O . ILE A 1 345 ? 7.720 6.426 -24.922 1.00 95.88 345 ILE A O 1
ATOM 2724 N N . TYR A 1 346 ? 7.652 7.395 -22.890 1.00 95.50 346 TYR A N 1
ATOM 2725 C CA . TYR A 1 346 ? 7.774 6.177 -22.102 1.00 95.50 346 TYR A CA 1
ATOM 2726 C C . TYR A 1 346 ? 6.424 5.781 -21.522 1.00 95.50 346 TYR A C 1
ATOM 2728 O O . TYR A 1 346 ? 5.652 6.620 -21.082 1.00 95.50 346 TYR A O 1
ATOM 2736 N N . SER A 1 347 ? 6.165 4.480 -21.502 1.00 95.94 347 SER A N 1
ATOM 2737 C CA . SER A 1 347 ? 5.038 3.888 -20.783 1.00 95.94 347 SER A CA 1
ATOM 2738 C C . SER A 1 347 ? 5.546 3.186 -19.535 1.00 95.94 347 SER A C 1
ATOM 2740 O O . SER A 1 347 ? 6.623 2.587 -19.575 1.00 95.94 347 SER A O 1
ATOM 2742 N N . PHE A 1 348 ? 4.752 3.209 -18.469 1.00 97.50 348 PHE A N 1
ATOM 2743 C CA . PHE A 1 348 ? 5.019 2.491 -17.228 1.00 97.50 348 PHE A CA 1
ATOM 2744 C C . PHE A 1 348 ? 3.822 1.606 -16.886 1.00 97.50 348 PHE A C 1
ATOM 2746 O O . PHE A 1 348 ? 2.685 2.072 -16.867 1.00 97.50 348 PHE A O 1
ATOM 2753 N N . ARG A 1 349 ? 4.048 0.308 -16.668 1.00 96.69 349 ARG A N 1
ATOM 2754 C CA . ARG A 1 349 ? 2.965 -0.636 -16.351 1.00 96.69 349 ARG A CA 1
ATOM 2755 C C . ARG A 1 349 ? 3.432 -1.744 -15.427 1.00 96.69 349 ARG A C 1
ATOM 2757 O O . ARG A 1 349 ? 4.612 -2.091 -15.423 1.00 96.69 349 ARG A O 1
ATOM 2764 N N . GLU A 1 350 ? 2.490 -2.315 -14.685 1.00 97.12 350 GLU A N 1
ATOM 2765 C CA . GLU A 1 350 ? 2.748 -3.482 -13.844 1.00 97.12 350 GLU A CA 1
ATOM 2766 C C . GLU A 1 350 ? 3.221 -4.663 -14.709 1.00 97.12 350 GLU A C 1
ATOM 2768 O O . GLU A 1 350 ? 2.660 -4.953 -15.769 1.00 97.12 350 GLU A O 1
ATOM 2773 N N . ASP A 1 351 ? 4.277 -5.334 -14.257 1.00 97.31 351 ASP A N 1
ATOM 2774 C CA . ASP A 1 351 ? 4.803 -6.558 -14.847 1.00 97.31 351 ASP A CA 1
ATOM 2775 C C . ASP A 1 351 ? 5.206 -7.525 -13.732 1.00 97.31 351 ASP A C 1
ATOM 2777 O O . ASP A 1 351 ? 6.260 -7.406 -13.103 1.00 97.31 351 ASP A O 1
ATOM 2781 N N . SER A 1 352 ? 4.359 -8.535 -13.531 1.00 95.62 352 SER A N 1
ATOM 2782 C CA . SER A 1 352 ? 4.576 -9.614 -12.560 1.00 95.62 352 SER A CA 1
ATOM 2783 C C . SER A 1 352 ? 5.920 -10.344 -12.706 1.00 95.62 352 SER A C 1
ATOM 2785 O O . SER A 1 352 ? 6.388 -10.936 -11.739 1.00 95.62 352 SER A O 1
ATOM 2787 N N . LYS A 1 353 ? 6.568 -10.294 -13.881 1.00 96.69 353 LYS A N 1
ATOM 2788 C CA . LYS A 1 353 ? 7.860 -10.950 -14.137 1.00 96.69 353 LYS A CA 1
ATOM 2789 C C . LYS A 1 353 ? 9.065 -10.056 -13.847 1.00 96.69 353 LYS A C 1
ATOM 2791 O O . LYS A 1 353 ? 10.190 -10.555 -13.848 1.00 96.69 353 LYS A O 1
ATOM 2796 N N . ALA A 1 354 ? 8.863 -8.759 -13.606 1.00 97.12 354 ALA A N 1
ATOM 2797 C CA . ALA A 1 354 ? 9.962 -7.813 -13.423 1.00 97.12 354 ALA A CA 1
ATOM 2798 C C . ALA A 1 354 ? 10.843 -8.182 -12.224 1.00 97.12 354 ALA A C 1
ATOM 2800 O O . ALA A 1 354 ? 12.065 -8.133 -12.332 1.00 97.12 354 ALA A O 1
ATOM 2801 N N . LYS A 1 355 ? 10.236 -8.625 -11.113 1.00 96.81 355 LYS A N 1
ATOM 2802 C CA . LYS A 1 355 ? 10.971 -9.073 -9.923 1.00 96.81 355 LYS A CA 1
ATOM 2803 C C . LYS A 1 355 ? 11.925 -10.225 -10.252 1.00 96.81 355 LYS A C 1
ATOM 2805 O O . LYS A 1 355 ? 13.115 -10.122 -9.980 1.00 96.81 355 LYS A O 1
ATOM 2810 N N . ASP A 1 356 ? 11.417 -11.287 -10.873 1.00 96.44 356 ASP A N 1
ATOM 2811 C CA . ASP A 1 356 ? 12.223 -12.462 -11.221 1.00 96.44 356 ASP A CA 1
ATOM 2812 C C . ASP A 1 356 ? 13.325 -12.111 -12.228 1.00 96.44 356 ASP A C 1
ATOM 2814 O O . ASP A 1 356 ? 14.446 -12.615 -12.140 1.00 96.44 356 ASP A O 1
ATOM 2818 N N . TYR A 1 357 ? 13.033 -11.212 -13.174 1.00 95.50 357 TYR A N 1
ATOM 2819 C CA . TYR A 1 357 ? 14.031 -10.725 -14.119 1.00 95.50 357 TYR A CA 1
ATOM 2820 C C . TYR A 1 357 ? 15.141 -9.928 -13.421 1.00 95.50 357 TYR A C 1
ATOM 2822 O O . TYR A 1 357 ? 16.315 -10.163 -13.708 1.00 95.50 357 TYR A O 1
ATOM 2830 N N . ILE A 1 358 ? 14.798 -9.035 -12.488 1.00 95.44 358 ILE A N 1
ATOM 2831 C CA . ILE A 1 358 ? 15.762 -8.281 -11.673 1.00 95.44 358 ILE A CA 1
ATOM 2832 C C . ILE A 1 358 ? 16.612 -9.231 -10.827 1.00 95.44 358 ILE A C 1
ATOM 2834 O O . ILE A 1 358 ? 17.835 -9.135 -10.862 1.00 95.44 358 ILE A O 1
ATOM 2838 N N . ASP A 1 359 ? 15.988 -10.183 -10.133 1.00 94.25 359 ASP A N 1
ATOM 2839 C CA . ASP A 1 359 ? 16.683 -11.144 -9.266 1.00 94.25 359 ASP A CA 1
ATOM 2840 C C . ASP A 1 359 ? 17.597 -12.103 -10.057 1.00 94.25 359 ASP A C 1
ATOM 2842 O O . ASP A 1 359 ? 18.529 -12.681 -9.500 1.00 94.25 359 ASP A O 1
ATOM 2846 N N . SER A 1 360 ? 17.375 -12.258 -11.369 1.00 93.88 360 SER A N 1
ATOM 2847 C CA . SER A 1 360 ? 18.270 -13.019 -12.254 1.00 93.88 360 SER A CA 1
ATOM 2848 C C . SER A 1 360 ? 19.581 -12.293 -12.593 1.00 93.88 360 SER A C 1
ATOM 2850 O O . SER A 1 360 ? 20.494 -12.904 -13.159 1.00 93.88 360 SER A O 1
ATOM 2852 N N . LYS A 1 361 ? 19.689 -10.991 -12.293 1.00 92.38 361 LYS A N 1
ATOM 2853 C CA . LYS A 1 361 ? 20.876 -10.177 -12.582 1.00 92.38 361 LYS A CA 1
ATOM 2854 C C . LYS A 1 361 ? 21.894 -10.251 -11.455 1.00 92.38 361 LYS A C 1
ATOM 2856 O O . LYS A 1 361 ? 21.577 -10.479 -10.293 1.00 92.38 361 LYS A O 1
ATOM 2861 N N . LYS A 1 362 ? 23.154 -9.991 -11.805 1.00 89.81 362 LYS A N 1
ATOM 2862 C CA . LYS A 1 362 ? 24.189 -9.729 -10.805 1.00 89.81 362 LYS A CA 1
ATOM 2863 C C . LYS A 1 362 ? 23.887 -8.390 -10.129 1.00 89.81 362 LYS A C 1
ATOM 2865 O O . LYS A 1 362 ? 23.689 -7.400 -10.829 1.00 89.81 362 LYS A O 1
ATOM 2870 N N . GLU A 1 363 ? 23.908 -8.343 -8.802 1.00 86.25 363 GLU A N 1
ATOM 2871 C CA . GLU A 1 363 ? 23.782 -7.081 -8.070 1.00 86.25 363 GLU A CA 1
ATOM 2872 C C . GLU A 1 363 ? 25.054 -6.232 -8.227 1.00 86.25 363 GLU A C 1
ATOM 2874 O O . GLU A 1 363 ? 26.177 -6.747 -8.181 1.00 86.25 363 GLU A O 1
ATOM 2879 N N . SER A 1 364 ? 24.881 -4.931 -8.470 1.00 81.25 364 SER A N 1
ATOM 2880 C CA . SER A 1 364 ? 25.974 -3.961 -8.421 1.00 81.25 364 SER A CA 1
ATOM 2881 C C . SER A 1 364 ? 26.410 -3.755 -6.972 1.00 81.25 364 SER A C 1
ATOM 2883 O O . SER A 1 364 ? 25.552 -3.590 -6.104 1.00 81.25 364 SER A O 1
ATOM 2885 N N . ASN A 1 365 ? 27.723 -3.748 -6.734 1.00 57.69 365 ASN A N 1
ATOM 2886 C CA . ASN A 1 365 ? 28.302 -3.450 -5.421 1.00 57.69 365 ASN A CA 1
ATOM 2887 C C . ASN A 1 365 ? 28.101 -1.995 -5.004 1.00 57.69 365 ASN A C 1
ATOM 2889 O O . ASN A 1 365 ? 28.195 -1.123 -5.899 1.00 57.69 365 ASN A O 1
#